Protein AF-A0AAD6FJJ9-F1 (afdb_monomer)

Solvent-accessible surface area (backbone atoms only — not comparable to full-atom values): 17704 Å² total; per-residue (Å²): 134,83,84,85,87,72,90,84,86,72,95,70,83,78,81,76,64,74,83,76,34,63,69,57,30,53,52,54,49,52,48,48,66,55,18,52,59,43,49,52,49,44,51,53,43,53,70,71,38,82,67,86,67,85,61,67,54,50,41,54,49,53,28,53,52,20,49,49,49,26,57,69,24,45,59,54,52,39,35,49,53,62,68,74,45,55,73,68,53,51,50,45,28,67,73,45,32,54,52,43,35,50,53,21,52,52,47,33,53,51,32,51,36,50,49,54,50,50,54,46,50,52,68,61,37,75,80,54,83,81,88,81,90,76,83,82,78,82,82,76,85,80,84,87,87,86,86,84,89,81,62,60,66,62,51,50,50,50,51,51,50,52,52,48,51,53,50,52,53,37,51,49,50,43,51,50,48,36,51,51,34,47,51,50,36,74,67,46,83,51,71,70,64,27,52,56,32,43,57,51,28,52,53,48,39,52,54,42,49,51,48,46,68,22,46,49,56,26,55,66,39,41,55,61,42,56,48,46,71,70,73,76,52,82,56,59,70,58,53,32,53,35,49,53,47,33,52,54,22,45,52,44,39,54,52,53,55,66,46,46,52,57,51,44,46,74,74,33,66,50,42,39,50,53,54,46,71,70,36,67,70,55,51,52,52,50,56,55,51,54,49,52,54,54,52,49,54,54,51,52,53,50,53,52,52,54,52,53,54,56,66,73,76,110

Sequence (314 aa):
MAPPSSNSSDGGEQCIVNDQMGPFTVLYTLVFIISVPGNLLSVWIFIRSRRVKRSLSVYLLNLLLSDLLLLLALPFKILKDGGAAPWSLKVFHCQASAVTLYISLYASIAFLAFIITDCYLQDCTSLCSMRLQEHVQEQRFLSCSSLKKGISLHWHALTVVLCTALFLNASFSVLLSSFLALRRLLGNKDPLLRADSRRAAVSVTAVALAYIVGFVPYHVVRAPYTLTQTKVITECSVRRKLFLGKEATLLLSILHLCFDPLIFYYLHEPFRQTLRNMMPCWRKKRSEEEGKAAEEETAEGKAAVEQDLQSTLI

Mean predicted aligned error: 14.61 Å

pLDDT: mean 71.37, std 15.35, range [27.83, 94.25]

InterPro domains:
  IPR000276 G protein-coupled receptor, rhodopsin-like [PF00001] (38-130)
  IPR000276 G protein-coupled receptor, rhodopsin-like [PR00237] (23-47)
  IPR000276 G protein-coupled receptor, rhodopsin-like [PR00237] (56-77)
  IPR000276 G protein-coupled receptor, rhodopsin-like [PR00237] (101-123)
  IPR000276 G protein-coupled receptor, rhodopsin-like [PR00237] (200-224)
  IPR000276 G protein-coupled receptor, rhodopsin-like [PR00237] (246-272)
  IPR017452 GPCR, rhodopsin-like, 7TM [PS50262] (38-121)

Secondary structure (DSSP, 8-state):
-PPPP-------------TT-HHHHHHHHHHHHHHHHHHHHHHHHHHHT--S-TTHHHHHHHHHHHHHHHHHHHHHHHHHHTT---HHHHHHIIIIIHHHHHHHHHHHHHHHHHHHHHHHHHHHHTTS-S---------------S--SS-HHHHHHHHHHHHHHHHHHHHHHHHHHHHHHHHHHHH--SHHHHHHHHHHHHHHHHHHHHHHHHHHHHHHHHHHHHHHTTTS---HHHHHHHHHHHHHHHHHHHTHHHHHHHHHHHH-HHHHHHHHHH-HHHHHHHHHHHHHHHHHHHHHHHHHHHHHHHHH--

Organism: NCBI:txid1090488

Nearest PDB structures (foldseek):
  7fii-assembly1_R  TM=6.508E-01  e=1.657E-03  Homo sapiens
  7fig-assembly1_R  TM=5.952E-01  e=2.086E-03  Homo sapiens
  7xw6-assembly1_R  TM=5.138E-01  e=9.533E-03  Homo sapiens
  7utz-assembly1_R  TM=4.671E-01  e=6.299E-03  Homo sapiens
  7t9i-assembly1_R  TM=4.674E-01  e=2.286E-02  Homo sapiens

Structure (mmCIF, N/CA/C/O backbone):
data_AF-A0AAD6FJJ9-F1
#
_entry.id   AF-A0AAD6FJJ9-F1
#
loop_
_atom_site.group_PDB
_atom_site.id
_atom_site.type_symbol
_atom_site.label_atom_id
_atom_site.label_alt_id
_atom_site.label_comp_id
_atom_site.label_asym_id
_atom_site.label_entity_id
_atom_site.label_seq_id
_atom_site.pdbx_PDB_ins_code
_atom_site.Cartn_x
_atom_site.Cartn_y
_atom_site.Cartn_z
_atom_site.occupancy
_atom_site.B_iso_or_equiv
_atom_site.auth_seq_id
_atom_site.auth_comp_id
_atom_site.auth_asym_id
_atom_site.auth_atom_id
_atom_site.pdbx_PDB_model_num
ATOM 1 N N . MET A 1 1 ? 31.966 16.626 -28.710 1.00 35.78 1 MET A N 1
ATOM 2 C CA . MET A 1 1 ? 32.461 15.286 -29.091 1.00 35.78 1 MET A CA 1
ATOM 3 C C . MET A 1 1 ? 31.379 14.632 -29.940 1.00 35.78 1 MET A C 1
ATOM 5 O O . MET A 1 1 ? 30.278 14.458 -29.435 1.00 35.78 1 MET A O 1
ATOM 9 N N . ALA A 1 2 ? 31.639 14.397 -31.227 1.00 36.12 2 ALA A N 1
ATOM 10 C CA . ALA A 1 2 ? 30.714 13.701 -32.129 1.00 36.12 2 ALA A CA 1
ATOM 11 C C . ALA A 1 2 ? 30.574 12.212 -31.733 1.00 36.12 2 ALA A C 1
ATOM 13 O O . ALA A 1 2 ? 31.495 11.682 -31.104 1.00 36.12 2 ALA A O 1
ATOM 14 N N . PRO A 1 3 ? 29.456 11.532 -32.056 1.00 38.09 3 PRO A N 1
ATOM 15 C CA . PRO A 1 3 ? 29.292 10.115 -31.739 1.00 38.09 3 PRO A CA 1
ATOM 16 C C . PRO A 1 3 ? 30.121 9.236 -32.694 1.00 38.09 3 PRO A C 1
ATOM 18 O O . PRO A 1 3 ? 30.262 9.591 -33.867 1.00 38.09 3 PRO A O 1
ATOM 21 N N . PRO A 1 4 ? 30.653 8.084 -32.242 1.00 40.66 4 PRO A N 1
ATOM 22 C CA . PRO A 1 4 ? 31.294 7.139 -33.137 1.00 40.66 4 PRO A CA 1
ATOM 23 C C . PRO A 1 4 ? 30.226 6.331 -33.882 1.00 40.66 4 PRO A C 1
ATOM 25 O O . PRO A 1 4 ? 29.357 5.691 -33.289 1.00 40.66 4 PRO A O 1
ATOM 28 N N . SER A 1 5 ? 30.329 6.360 -35.205 1.00 38.78 5 SER A N 1
ATOM 29 C CA . SER A 1 5 ? 29.737 5.401 -36.128 1.00 38.78 5 SER A CA 1
ATOM 30 C C . SER A 1 5 ? 30.297 4.002 -35.858 1.00 38.78 5 SER A C 1
ATOM 32 O O . SER A 1 5 ? 31.503 3.787 -35.976 1.00 38.78 5 SER A O 1
ATOM 34 N N . SER A 1 6 ? 29.429 3.042 -35.543 1.00 35.56 6 SER A N 1
ATOM 35 C CA . SER A 1 6 ? 29.749 1.619 -35.668 1.00 35.56 6 SER A CA 1
ATOM 36 C C . SER A 1 6 ? 28.605 0.923 -36.397 1.00 35.56 6 SER A C 1
ATOM 38 O O . SER A 1 6 ? 27.449 0.996 -35.987 1.00 35.56 6 SER A O 1
ATOM 40 N N . ASN A 1 7 ? 28.956 0.331 -37.539 1.00 37.34 7 ASN A N 1
ATOM 41 C CA . ASN A 1 7 ? 28.089 -0.470 -38.391 1.00 37.34 7 ASN A CA 1
ATOM 42 C C . ASN A 1 7 ? 27.488 -1.627 -37.589 1.00 37.34 7 ASN A C 1
ATOM 44 O O . ASN A 1 7 ? 28.209 -2.498 -37.105 1.00 37.34 7 ASN A O 1
ATOM 48 N N . SER A 1 8 ? 26.163 -1.639 -37.489 1.00 32.84 8 SER A N 1
ATOM 49 C CA . SER A 1 8 ? 25.370 -2.727 -36.931 1.00 32.84 8 SER A CA 1
ATOM 50 C C . SER A 1 8 ? 24.935 -3.678 -38.044 1.00 32.84 8 SER A C 1
ATOM 52 O O . SER A 1 8 ? 24.108 -3.332 -38.888 1.00 32.84 8 SER A O 1
ATOM 54 N N . SER A 1 9 ? 25.463 -4.895 -38.030 1.00 40.16 9 SER A N 1
ATOM 55 C CA . SER A 1 9 ? 24.887 -6.038 -38.738 1.00 40.16 9 SER A CA 1
ATOM 56 C C . SER A 1 9 ? 25.045 -7.268 -37.851 1.00 40.16 9 SER A C 1
ATOM 58 O O . SER A 1 9 ? 25.934 -8.081 -38.064 1.00 40.16 9 SER A O 1
ATOM 60 N N . ASP A 1 10 ? 24.208 -7.350 -36.816 1.00 36.34 10 ASP A N 1
ATOM 61 C CA . ASP A 1 10 ? 23.851 -8.615 -36.175 1.00 36.34 10 ASP A CA 1
ATOM 62 C C . ASP A 1 10 ? 22.407 -8.518 -35.657 1.00 36.34 10 ASP A C 1
ATOM 64 O O . ASP A 1 10 ? 22.039 -7.571 -34.955 1.00 36.34 10 ASP A O 1
ATOM 68 N N . GLY A 1 11 ? 21.566 -9.453 -36.092 1.00 38.91 11 GLY A N 1
ATOM 69 C CA . GLY A 1 11 ? 20.115 -9.469 -35.903 1.00 38.91 11 GLY A CA 1
ATOM 70 C C . GLY A 1 11 ? 19.692 -9.972 -34.525 1.00 38.91 11 GLY A C 1
ATOM 71 O O . GLY A 1 11 ? 18.900 -10.904 -34.429 1.00 38.91 11 GLY A O 1
ATOM 72 N N . GLY A 1 12 ? 20.210 -9.371 -33.456 1.00 42.09 12 GLY A N 1
ATOM 73 C CA . GLY A 1 12 ? 19.711 -9.599 -32.103 1.00 42.09 12 GLY A CA 1
ATOM 74 C C . GLY A 1 12 ? 18.540 -8.668 -31.802 1.00 42.09 12 GLY A C 1
ATOM 75 O O . GLY A 1 12 ? 18.757 -7.488 -31.528 1.00 42.09 12 GLY A O 1
ATOM 76 N N . GLU A 1 13 ? 17.301 -9.170 -31.821 1.00 53.44 13 GLU A N 1
ATOM 77 C CA . GLU A 1 13 ? 16.153 -8.420 -31.298 1.00 53.44 13 GLU A CA 1
ATOM 78 C C . GLU A 1 13 ? 16.441 -7.977 -29.855 1.00 53.44 13 GLU A C 1
ATOM 80 O O . GLU A 1 13 ? 16.596 -8.779 -28.930 1.00 53.44 13 GLU A O 1
ATOM 85 N N . GLN A 1 14 ? 16.539 -6.666 -29.647 1.00 57.25 14 GLN A N 1
ATOM 86 C CA . GLN A 1 14 ? 16.765 -6.096 -28.329 1.00 57.25 14 GLN A CA 1
ATOM 87 C C . GLN A 1 14 ? 15.510 -6.343 -27.472 1.00 57.25 14 GLN A C 1
ATOM 89 O O . GLN A 1 14 ? 14.436 -5.823 -27.761 1.00 57.25 14 GLN A O 1
ATOM 94 N N . CYS A 1 15 ? 15.619 -7.161 -26.419 1.00 64.12 15 CYS A N 1
ATOM 95 C CA . CYS A 1 15 ? 14.487 -7.521 -25.554 1.00 64.12 15 CYS A CA 1
ATOM 96 C C . CYS A 1 15 ? 13.980 -6.309 -24.742 1.00 64.12 15 CYS A C 1
ATOM 98 O O . CYS A 1 15 ? 14.503 -6.002 -23.665 1.00 64.12 15 CYS A O 1
ATOM 100 N N . ILE A 1 16 ? 12.949 -5.623 -25.246 1.00 63.09 16 ILE A N 1
ATOM 101 C CA . ILE A 1 16 ? 12.272 -4.513 -24.558 1.00 63.09 16 ILE A CA 1
ATOM 102 C C . ILE A 1 16 ? 11.232 -5.093 -23.591 1.00 63.09 16 ILE A C 1
ATOM 104 O O . ILE A 1 16 ? 10.294 -5.776 -23.995 1.00 63.09 16 ILE A O 1
ATOM 108 N N . VAL A 1 17 ? 11.406 -4.845 -22.294 1.00 68.75 17 VAL A N 1
ATOM 109 C CA . VAL A 1 17 ? 10.566 -5.419 -21.221 1.00 68.75 17 VAL A CA 1
ATOM 110 C C . VAL A 1 17 ? 9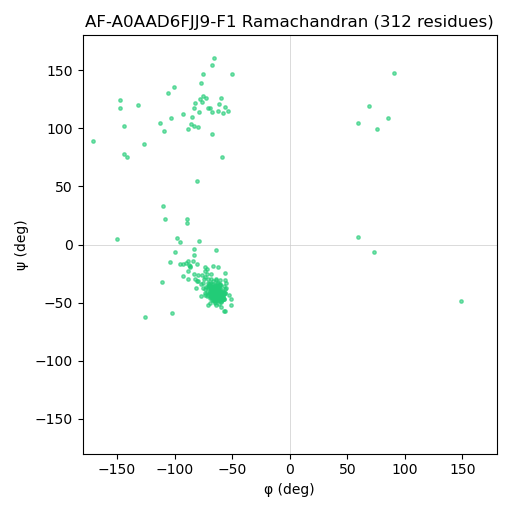.567 -4.398 -20.648 1.00 68.75 17 VAL A C 1
ATOM 112 O O . VAL A 1 17 ? 8.619 -4.760 -19.960 1.00 68.75 17 VAL A O 1
ATOM 115 N N . ASN A 1 18 ? 9.777 -3.114 -20.930 1.00 66.62 18 ASN A N 1
ATOM 116 C CA . ASN A 1 18 ? 9.052 -1.973 -20.367 1.00 66.62 18 ASN A CA 1
ATOM 117 C C . ASN A 1 18 ? 8.101 -1.290 -21.369 1.00 66.62 18 ASN A C 1
ATOM 119 O O . ASN A 1 18 ? 7.772 -0.120 -21.195 1.00 66.62 18 ASN A O 1
ATOM 123 N N . ASP A 1 19 ? 7.688 -1.993 -22.420 1.00 64.69 19 ASP A N 1
ATOM 124 C CA . ASP A 1 19 ? 6.832 -1.498 -23.505 1.00 64.69 19 ASP A CA 1
ATOM 125 C C . ASP A 1 19 ? 5.363 -1.288 -23.086 1.00 64.69 19 ASP A C 1
ATOM 127 O O . ASP A 1 19 ? 4.681 -0.435 -23.644 1.00 64.69 19 ASP A O 1
ATOM 131 N N . GLN A 1 20 ? 4.886 -2.002 -22.061 1.00 70.62 20 GLN A N 1
ATOM 132 C CA . GLN A 1 20 ? 3.475 -2.014 -21.630 1.00 70.62 20 GLN A CA 1
ATOM 133 C C . GLN A 1 20 ? 3.226 -1.314 -20.280 1.00 70.62 20 GLN A C 1
ATOM 135 O O . GLN A 1 20 ? 2.365 -1.718 -19.498 1.00 70.62 20 GLN A O 1
ATOM 140 N N . MET A 1 21 ? 3.988 -0.264 -19.962 1.00 76.81 21 MET A N 1
ATOM 141 C CA . MET A 1 21 ? 3.906 0.390 -18.645 1.00 76.81 21 MET A CA 1
ATOM 142 C C . MET A 1 21 ? 2.730 1.375 -18.499 1.00 76.81 21 MET A C 1
ATOM 144 O O . MET A 1 21 ? 2.358 1.722 -17.381 1.00 76.81 21 MET A O 1
ATOM 148 N N . GLY A 1 22 ? 2.120 1.810 -19.609 1.00 77.31 22 GLY A N 1
ATOM 149 C CA . GLY A 1 22 ? 1.061 2.831 -19.635 1.00 77.31 22 GLY A CA 1
ATOM 150 C C . GLY A 1 22 ? -0.104 2.582 -18.662 1.00 77.31 22 GLY A C 1
ATOM 151 O O . GLY A 1 22 ? -0.388 3.459 -17.843 1.00 77.31 22 GLY A O 1
ATOM 152 N N . PRO A 1 23 ? -0.743 1.395 -18.671 1.00 87.75 23 PRO A N 1
ATOM 153 C CA . PRO A 1 23 ? -1.830 1.074 -17.742 1.00 87.75 23 PRO A CA 1
ATOM 154 C C . PRO A 1 23 ? -1.403 1.138 -16.270 1.00 87.75 23 PRO A C 1
ATOM 156 O O . PRO A 1 23 ? -2.128 1.682 -15.437 1.00 87.75 23 PRO A O 1
ATOM 159 N N . PHE A 1 24 ? -0.203 0.646 -15.945 1.00 85.75 24 PHE A N 1
ATOM 160 C CA . PHE A 1 24 ? 0.336 0.715 -14.586 1.00 85.75 24 PHE A CA 1
ATOM 161 C C . PHE A 1 24 ? 0.570 2.162 -14.151 1.00 85.75 24 PHE A C 1
ATOM 163 O O . PHE A 1 24 ? 0.208 2.521 -13.035 1.00 85.75 24 PHE A O 1
ATOM 170 N N . THR A 1 25 ? 1.099 3.016 -15.030 1.00 86.12 25 THR A N 1
ATOM 171 C CA . THR A 1 25 ? 1.308 4.447 -14.755 1.00 86.12 25 THR A CA 1
ATOM 172 C C . THR A 1 25 ? 0.002 5.164 -14.403 1.00 86.12 25 THR A C 1
ATOM 174 O O . THR A 1 25 ? -0.034 5.934 -13.438 1.00 86.12 25 THR A O 1
ATOM 177 N N . VAL A 1 26 ? -1.085 4.888 -15.135 1.00 91.19 26 VAL A N 1
ATOM 178 C CA . VAL A 1 26 ? -2.418 5.447 -14.842 1.00 91.19 26 VAL A CA 1
ATOM 179 C C . VAL A 1 26 ? -2.907 4.983 -13.471 1.00 91.19 26 VAL A C 1
ATOM 181 O O . VAL A 1 26 ? -3.303 5.807 -12.648 1.00 91.19 26 VAL A O 1
ATOM 184 N N . LEU A 1 27 ? -2.817 3.684 -13.183 1.00 92.38 27 LEU A N 1
ATOM 185 C CA . LEU A 1 27 ? -3.254 3.126 -11.902 1.00 92.38 27 LEU A CA 1
ATOM 186 C C . LEU A 1 27 ? -2.425 3.664 -10.724 1.00 92.38 27 LEU A C 1
ATOM 188 O O . LEU A 1 27 ? -2.999 4.055 -9.710 1.00 92.38 27 LEU A O 1
ATOM 192 N N . TYR A 1 28 ? -1.100 3.779 -10.867 1.00 89.94 28 TYR A N 1
ATOM 193 C CA . TYR A 1 28 ? -0.233 4.401 -9.859 1.00 89.94 28 TYR A CA 1
ATOM 194 C C . TYR A 1 28 ? -0.598 5.867 -9.604 1.00 89.94 28 TYR A C 1
ATOM 196 O O . TYR A 1 28 ? -0.568 6.322 -8.461 1.00 89.94 28 TYR A O 1
ATOM 204 N N . THR A 1 29 ? -0.979 6.597 -10.654 1.00 91.31 29 THR A N 1
ATOM 205 C CA . THR A 1 29 ? -1.420 7.993 -10.544 1.00 91.31 29 THR A CA 1
ATOM 206 C C . THR A 1 29 ? -2.754 8.101 -9.808 1.00 91.31 29 THR A C 1
ATOM 208 O O . THR A 1 29 ? -2.892 8.952 -8.934 1.00 91.31 29 THR A O 1
ATOM 211 N N . LEU A 1 30 ? -3.714 7.214 -10.089 1.00 93.88 30 LEU A N 1
ATOM 212 C CA . LEU A 1 30 ? -4.989 7.167 -9.364 1.00 93.88 30 LEU A CA 1
ATOM 213 C C . LEU A 1 30 ? -4.787 6.869 -7.876 1.00 93.88 30 LEU A C 1
ATOM 215 O O . LEU A 1 30 ? -5.336 7.580 -7.035 1.00 93.88 30 LEU A O 1
ATOM 219 N N . VAL A 1 31 ? -3.954 5.873 -7.550 1.00 93.31 31 VAL A N 1
ATOM 220 C CA . VAL A 1 31 ? -3.602 5.556 -6.156 1.00 93.31 31 VAL A CA 1
ATOM 221 C C . VAL A 1 31 ? -2.992 6.774 -5.472 1.00 93.31 31 VAL A C 1
ATOM 223 O O . VAL A 1 31 ? -3.430 7.148 -4.391 1.00 93.31 31 VAL A O 1
ATOM 226 N N . PHE A 1 32 ? -2.045 7.455 -6.119 1.00 93.94 32 PHE A N 1
ATOM 227 C CA . PHE A 1 32 ? -1.434 8.664 -5.569 1.00 93.94 32 PHE A CA 1
ATOM 228 C C . PHE A 1 32 ? -2.467 9.772 -5.291 1.00 93.94 32 PHE A C 1
ATOM 230 O O . PHE A 1 32 ? -2.490 10.324 -4.190 1.00 93.94 32 PHE A O 1
ATOM 237 N N . ILE A 1 33 ? -3.360 10.060 -6.244 1.00 94.25 33 ILE A N 1
ATOM 238 C CA . ILE A 1 33 ? -4.386 11.108 -6.108 1.00 94.25 33 ILE A CA 1
ATOM 239 C C . ILE A 1 33 ? -5.373 10.799 -4.975 1.00 94.25 33 ILE A C 1
ATOM 241 O O . ILE A 1 33 ? -5.794 11.719 -4.280 1.00 94.25 33 ILE A O 1
ATOM 245 N N . ILE A 1 34 ? -5.737 9.531 -4.768 1.00 93.44 34 ILE A N 1
ATOM 246 C CA . ILE A 1 34 ? -6.664 9.120 -3.701 1.00 93.44 34 ILE A CA 1
ATOM 247 C C . ILE A 1 34 ? -5.954 9.098 -2.340 1.00 93.44 34 ILE A C 1
ATOM 249 O O . ILE A 1 34 ? -6.485 9.585 -1.339 1.00 93.44 34 ILE A O 1
ATOM 253 N N . SER A 1 35 ? -4.742 8.550 -2.291 1.00 92.31 35 SER A N 1
ATOM 254 C CA . SER A 1 35 ? -4.031 8.293 -1.040 1.00 92.31 35 SER A CA 1
ATOM 255 C C . SER A 1 35 ? -3.410 9.537 -0.419 1.00 92.31 35 SER A C 1
ATOM 257 O O . SER A 1 35 ? -3.404 9.634 0.805 1.00 92.31 35 SER A O 1
ATOM 259 N N . VAL A 1 36 ? -2.922 10.505 -1.203 1.00 93.56 36 VAL A N 1
ATOM 260 C CA . VAL A 1 36 ? -2.364 11.757 -0.659 1.00 93.56 36 VAL A CA 1
ATOM 261 C C . VAL A 1 36 ? -3.368 12.507 0.229 1.00 93.56 36 VAL A C 1
ATOM 263 O O . VAL A 1 36 ? -3.057 12.719 1.402 1.00 93.56 36 VAL A O 1
ATOM 266 N N . PRO A 1 37 ? -4.573 12.885 -0.239 1.00 92.88 37 PRO A N 1
ATOM 267 C CA . PRO A 1 37 ? -5.525 13.606 0.598 1.00 92.88 37 PRO A CA 1
ATOM 268 C C . PRO A 1 37 ? -6.005 12.761 1.783 1.00 92.88 37 PRO A C 1
ATOM 270 O O . PRO A 1 37 ? -6.127 13.291 2.885 1.00 92.88 37 PRO A O 1
ATOM 273 N N . GLY A 1 38 ? -6.222 11.452 1.596 1.00 90.88 38 GLY A N 1
ATOM 274 C CA . GLY A 1 38 ? -6.656 10.553 2.670 1.00 90.88 38 GLY A CA 1
ATOM 275 C C . GLY A 1 38 ? -5.636 10.437 3.808 1.00 90.88 38 GLY A C 1
ATOM 276 O O . GLY A 1 38 ? -5.995 10.555 4.983 1.00 90.88 38 GLY A O 1
ATOM 277 N N . ASN A 1 39 ? -4.356 10.267 3.475 1.00 90.81 39 ASN A N 1
ATOM 278 C CA . ASN A 1 39 ? -3.285 10.161 4.465 1.00 90.81 39 ASN A CA 1
ATOM 279 C C . ASN A 1 39 ? -2.970 11.515 5.118 1.00 90.81 39 ASN A C 1
ATOM 281 O O . ASN A 1 39 ? -2.796 11.576 6.335 1.00 90.81 39 ASN A O 1
ATOM 285 N N . LEU A 1 40 ? -2.994 12.621 4.364 1.00 91.56 40 LEU A N 1
ATOM 286 C CA . LEU A 1 40 ? -2.832 13.969 4.926 1.00 91.56 40 LEU A CA 1
ATOM 287 C C . LEU A 1 40 ? -3.971 14.339 5.883 1.00 91.56 40 LEU A C 1
ATOM 289 O O . LEU A 1 40 ? -3.714 14.851 6.975 1.00 91.56 40 LEU A O 1
ATOM 293 N N . LEU A 1 41 ? -5.221 14.037 5.511 1.00 90.12 41 LEU A N 1
ATOM 294 C CA . LEU A 1 41 ? -6.371 14.186 6.401 1.00 90.12 41 LEU A CA 1
ATOM 295 C C . LEU A 1 41 ? -6.170 13.343 7.659 1.00 90.12 41 LEU A C 1
ATOM 297 O O . LEU A 1 41 ? -6.399 13.829 8.765 1.00 90.12 41 LEU A O 1
ATOM 301 N N . SER A 1 42 ? -5.683 12.111 7.504 1.00 89.81 42 SER A N 1
ATOM 302 C CA . SER A 1 42 ? -5.491 11.216 8.638 1.00 89.81 42 SER A CA 1
ATOM 303 C C . SER A 1 42 ? -4.453 11.742 9.630 1.00 89.81 42 SER A C 1
ATOM 305 O O . SER A 1 42 ? -4.715 11.772 10.833 1.00 89.81 42 SER A O 1
ATOM 307 N N . VAL A 1 43 ? -3.326 12.256 9.130 1.00 88.94 43 VAL A N 1
ATOM 308 C CA . VAL A 1 43 ? -2.291 12.932 9.930 1.00 88.94 43 VAL A CA 1
ATOM 309 C C . VAL A 1 43 ? -2.854 14.158 10.638 1.00 88.94 43 VAL A C 1
ATOM 311 O O . VAL A 1 43 ? -2.650 14.327 11.841 1.00 88.94 43 VAL A O 1
ATOM 314 N N . TRP A 1 44 ? -3.594 15.005 9.924 1.00 87.56 44 TRP A N 1
ATOM 315 C CA . TRP A 1 44 ? -4.170 16.213 10.504 1.00 87.56 44 TRP A CA 1
ATOM 316 C C . TRP A 1 44 ? -5.158 15.892 11.637 1.00 87.56 44 TRP A C 1
ATOM 318 O O . TRP A 1 44 ? -5.057 16.465 12.727 1.00 87.56 44 TRP A O 1
ATOM 328 N N . ILE A 1 45 ? -6.048 14.914 11.433 1.00 85.31 45 ILE A N 1
ATOM 329 C CA . ILE A 1 45 ? -6.974 14.433 12.467 1.00 85.31 45 ILE A CA 1
ATOM 330 C C . ILE A 1 45 ? -6.201 13.841 13.644 1.00 85.31 45 ILE A C 1
ATOM 332 O O . ILE A 1 45 ? -6.519 14.144 14.796 1.00 85.31 45 ILE A O 1
ATOM 336 N N . PHE A 1 46 ? -5.183 13.023 13.382 1.00 82.50 46 PHE A N 1
ATOM 337 C CA . PHE A 1 46 ? -4.373 12.384 14.414 1.00 82.50 46 PHE A CA 1
ATOM 338 C C . PHE A 1 46 ? -3.652 13.418 15.296 1.00 82.50 46 PHE A C 1
ATOM 340 O O . PHE A 1 46 ? -3.731 13.346 16.524 1.00 82.50 46 PHE A O 1
ATOM 347 N N . ILE A 1 47 ? -3.052 14.451 14.691 1.00 82.50 47 ILE A N 1
ATOM 348 C CA . ILE A 1 47 ? -2.419 15.574 15.405 1.00 82.50 47 ILE A CA 1
ATOM 349 C C . ILE A 1 47 ? -3.447 16.364 16.225 1.00 82.50 47 ILE A C 1
ATOM 351 O O . ILE A 1 47 ? -3.145 16.803 17.337 1.00 82.50 47 ILE A O 1
ATOM 355 N N . ARG A 1 48 ? -4.667 16.546 15.707 1.00 78.88 48 ARG A N 1
ATOM 356 C CA . ARG A 1 48 ? -5.730 17.295 16.391 1.00 78.88 48 ARG A CA 1
ATOM 357 C C . ARG A 1 48 ? -6.360 16.520 17.549 1.00 78.88 48 ARG A C 1
ATOM 359 O O . ARG A 1 48 ? -6.808 17.135 18.515 1.00 78.88 48 ARG A O 1
ATOM 366 N N . SER A 1 49 ? -6.376 15.193 17.462 1.00 72.25 49 SER A N 1
ATOM 367 C CA . SER A 1 49 ? -7.087 14.296 18.379 1.00 72.25 49 SER A CA 1
ATOM 368 C C . SER A 1 49 ? -6.257 13.856 19.590 1.00 72.25 49 SER A C 1
ATOM 370 O O . SER A 1 49 ? -6.613 12.848 20.188 1.00 72.25 49 SER A O 1
ATOM 372 N N . ARG A 1 50 ? -5.162 14.553 19.960 1.00 60.09 50 ARG A N 1
ATOM 373 C CA . ARG A 1 50 ? -4.211 14.145 21.025 1.00 60.09 50 ARG A CA 1
ATOM 374 C C . ARG A 1 50 ? -4.847 13.963 22.420 1.00 60.09 50 ARG A C 1
ATOM 376 O O . ARG A 1 50 ? -4.607 14.760 23.325 1.00 60.09 50 ARG A O 1
ATOM 383 N N . ARG A 1 51 ? -5.577 12.865 22.630 1.00 61.41 51 ARG A N 1
ATOM 384 C CA . ARG A 1 51 ? -5.853 12.240 23.927 1.00 61.41 51 ARG A CA 1
ATOM 385 C C . ARG A 1 51 ? -5.967 10.704 23.765 1.00 61.41 51 ARG A C 1
ATOM 387 O O . ARG A 1 51 ? -6.917 10.217 23.168 1.00 61.41 51 ARG A O 1
ATOM 394 N N . VAL A 1 52 ? -5.039 9.997 24.433 1.00 52.53 52 VAL A N 1
ATOM 395 C CA . VAL A 1 52 ? -5.045 8.586 24.930 1.00 52.53 52 VAL A CA 1
ATOM 396 C C . VAL A 1 52 ? -4.507 7.420 24.042 1.00 52.53 52 VAL A C 1
ATOM 398 O O . VAL A 1 52 ? -4.612 7.425 22.825 1.00 52.53 52 VAL A O 1
ATOM 401 N N . LYS A 1 53 ? -3.937 6.420 24.763 1.00 52.91 53 LYS A N 1
ATOM 402 C CA . LYS A 1 53 ? -3.184 5.160 24.484 1.00 52.91 53 LYS A CA 1
ATOM 403 C C . LYS A 1 53 ? -1.767 5.306 23.897 1.00 52.91 53 LYS A C 1
ATOM 405 O O . LYS A 1 53 ? -1.569 5.851 22.820 1.00 52.91 53 LYS A O 1
ATOM 410 N N . ARG A 1 54 ? -0.773 4.803 24.651 1.00 61.41 54 ARG A N 1
ATOM 411 C CA . ARG A 1 54 ? 0.671 5.054 24.464 1.00 61.41 54 ARG A CA 1
ATOM 412 C C . ARG A 1 54 ? 1.369 4.095 23.476 1.00 61.41 54 ARG A C 1
ATOM 414 O O . ARG A 1 54 ? 2.427 4.463 22.993 1.00 61.41 54 ARG A O 1
ATOM 421 N N . SER A 1 55 ? 0.791 2.927 23.152 1.00 63.50 55 SER A N 1
ATOM 422 C CA . SER A 1 55 ? 1.374 1.923 22.230 1.00 63.50 55 SER A CA 1
ATOM 423 C C . SER A 1 55 ? 0.751 1.937 20.822 1.00 63.50 55 SER A C 1
ATOM 425 O O . SER A 1 55 ? 1.453 2.221 19.857 1.00 63.50 55 SER A O 1
ATOM 427 N N . LEU A 1 56 ? -0.568 1.728 20.686 1.00 67.94 56 LEU A N 1
ATOM 428 C CA . LEU A 1 56 ? -1.265 1.684 19.383 1.00 67.94 56 LEU A CA 1
ATOM 429 C C . LEU A 1 56 ? -1.084 2.974 18.566 1.00 67.94 56 LEU A C 1
ATOM 431 O O . LEU A 1 56 ? -0.820 2.932 17.368 1.00 67.94 56 LEU A O 1
ATOM 435 N N . SER A 1 57 ? -1.150 4.127 19.230 1.00 72.25 57 SER A N 1
ATOM 436 C CA . SER A 1 57 ? -0.916 5.440 18.621 1.00 72.25 57 SER A CA 1
ATOM 437 C C . SER A 1 57 ? 0.496 5.581 18.038 1.00 72.25 57 SER A C 1
ATOM 439 O O . SER A 1 57 ? 0.681 6.285 17.051 1.00 72.25 57 SER A O 1
ATOM 441 N N . VAL A 1 58 ? 1.495 4.900 18.610 1.00 75.69 58 VAL A N 1
ATOM 442 C CA . VAL A 1 58 ? 2.873 4.908 18.095 1.00 75.69 58 VAL A CA 1
ATOM 443 C C . VAL A 1 58 ? 2.971 4.068 16.824 1.00 75.69 58 VAL A C 1
ATOM 445 O O . VAL A 1 58 ? 3.565 4.526 15.851 1.00 75.69 58 VAL A O 1
ATOM 448 N N . TYR A 1 59 ? 2.356 2.882 16.781 1.00 74.19 59 TYR A N 1
ATOM 449 C CA . TYR A 1 59 ? 2.327 2.063 15.561 1.00 74.19 59 TYR A CA 1
ATOM 450 C C . TYR A 1 59 ? 1.576 2.762 14.423 1.00 74.19 59 TYR A C 1
ATOM 452 O O . TYR A 1 59 ? 2.069 2.812 13.302 1.00 74.19 59 TYR A O 1
ATOM 460 N N . LEU A 1 60 ? 0.435 3.376 14.735 1.00 75.56 60 LEU A N 1
ATOM 461 C CA . LEU A 1 60 ? -0.378 4.149 13.797 1.00 75.56 60 LEU A CA 1
ATOM 462 C C . LEU A 1 60 ? 0.352 5.392 13.257 1.00 75.56 60 LEU A C 1
ATOM 464 O O . LEU A 1 60 ? 0.264 5.687 12.068 1.00 75.56 60 LEU A O 1
ATOM 468 N N . LEU A 1 61 ? 1.109 6.105 14.097 1.00 80.56 61 LEU A N 1
ATOM 469 C CA . LEU A 1 61 ? 1.920 7.246 13.660 1.00 80.56 61 LEU A CA 1
ATOM 470 C C . LEU A 1 61 ? 3.079 6.814 12.756 1.00 80.56 61 LEU A C 1
ATOM 472 O O . LEU A 1 61 ? 3.356 7.471 11.754 1.00 80.56 61 LEU A O 1
ATOM 476 N N . ASN A 1 62 ? 3.760 5.722 13.109 1.00 82.75 62 ASN A N 1
ATOM 477 C CA . ASN A 1 62 ? 4.856 5.201 12.300 1.00 82.75 62 ASN A CA 1
ATOM 478 C C . ASN A 1 62 ? 4.368 4.615 10.967 1.00 82.75 62 ASN A C 1
ATOM 480 O O . ASN A 1 62 ? 5.065 4.761 9.964 1.00 82.75 62 ASN A O 1
ATOM 484 N N . LEU A 1 63 ? 3.166 4.028 10.939 1.00 83.00 63 LEU A N 1
ATOM 485 C CA . LEU A 1 63 ? 2.482 3.642 9.706 1.00 83.00 63 LEU A CA 1
ATOM 486 C C . LEU A 1 63 ? 2.251 4.877 8.817 1.00 83.00 63 LEU A C 1
ATOM 488 O O . LEU A 1 63 ? 2.803 4.926 7.724 1.00 83.00 63 LEU A O 1
ATOM 492 N N . LEU A 1 64 ? 1.616 5.942 9.335 1.00 85.69 64 LEU A N 1
ATOM 493 C CA . LEU A 1 64 ? 1.418 7.195 8.580 1.00 85.69 64 LEU A CA 1
ATOM 494 C C . LEU A 1 64 ? 2.729 7.793 8.063 1.00 85.69 64 LEU A C 1
ATOM 496 O O . LEU A 1 64 ? 2.791 8.279 6.936 1.00 85.69 64 LEU A O 1
ATOM 500 N N . LEU A 1 65 ? 3.782 7.790 8.881 1.00 84.62 65 LEU A N 1
ATOM 501 C CA . LEU A 1 65 ? 5.082 8.313 8.470 1.00 84.62 65 LEU A CA 1
ATOM 502 C C . LEU A 1 65 ? 5.681 7.482 7.327 1.00 84.62 65 LEU A C 1
ATOM 504 O O . LEU A 1 65 ? 6.213 8.044 6.369 1.00 84.62 65 LEU A O 1
ATOM 508 N N . SER A 1 66 ? 5.573 6.158 7.418 1.00 85.06 66 SER A N 1
ATOM 509 C CA . SER A 1 66 ? 5.997 5.233 6.369 1.00 85.06 66 SER A CA 1
ATOM 510 C C . SER A 1 66 ? 5.224 5.457 5.067 1.00 85.06 66 SER A C 1
ATOM 512 O O . SER A 1 66 ? 5.834 5.579 4.002 1.00 85.06 66 SER A O 1
ATOM 514 N N . ASP A 1 67 ? 3.904 5.609 5.156 1.00 89.81 67 ASP A N 1
ATOM 515 C CA . ASP A 1 67 ? 3.019 5.796 4.005 1.00 89.81 67 ASP A CA 1
ATOM 516 C C . ASP A 1 67 ? 3.258 7.148 3.331 1.00 89.81 67 ASP A C 1
ATOM 518 O O . ASP A 1 67 ? 3.311 7.232 2.105 1.00 89.81 67 ASP A O 1
ATOM 522 N N . LEU A 1 68 ? 3.512 8.206 4.106 1.00 89.31 68 LEU A N 1
ATOM 523 C CA . LEU A 1 68 ? 3.938 9.494 3.561 1.00 89.31 68 LEU A CA 1
ATOM 524 C C . LEU A 1 68 ? 5.266 9.372 2.808 1.00 89.31 68 LEU A C 1
ATOM 526 O O . LEU A 1 68 ? 5.379 9.883 1.696 1.00 89.31 68 LEU A O 1
ATOM 530 N N . LEU A 1 69 ? 6.260 8.673 3.361 1.00 86.00 69 LEU A N 1
ATOM 531 C CA . LEU A 1 69 ? 7.534 8.442 2.669 1.00 86.00 69 LEU A CA 1
ATOM 532 C C . LEU A 1 69 ? 7.343 7.638 1.370 1.00 86.00 69 LEU A C 1
ATOM 534 O O . LEU A 1 69 ? 7.978 7.950 0.358 1.00 86.00 69 LEU A O 1
ATOM 538 N N . LEU A 1 70 ? 6.431 6.659 1.368 1.00 86.56 70 LEU A N 1
ATOM 539 C CA . LEU A 1 70 ? 6.048 5.903 0.176 1.00 86.56 70 LEU A CA 1
ATOM 540 C C . LEU A 1 70 ? 5.376 6.816 -0.867 1.00 86.56 70 LEU A C 1
ATOM 542 O O . LEU A 1 70 ? 5.764 6.800 -2.038 1.00 86.56 70 LEU A O 1
ATOM 546 N N . LEU A 1 71 ? 4.440 7.672 -0.443 1.00 89.94 71 LEU A N 1
ATOM 547 C CA . LEU A 1 71 ? 3.751 8.653 -1.289 1.00 89.94 71 LEU A CA 1
ATOM 548 C C . LEU A 1 71 ? 4.708 9.696 -1.873 1.00 89.94 7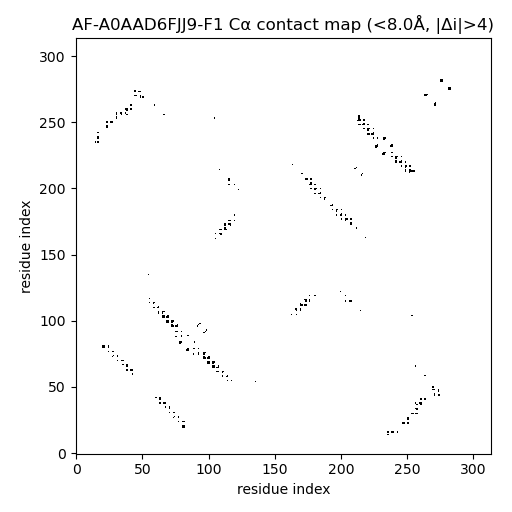1 LEU A C 1
ATOM 550 O O . LEU A 1 71 ? 4.578 10.028 -3.048 1.00 89.94 71 LEU A O 1
ATOM 554 N N . LEU A 1 72 ? 5.702 10.168 -1.114 1.00 87.94 72 LEU A N 1
ATOM 555 C CA . LEU A 1 72 ? 6.737 11.072 -1.631 1.00 87.94 72 LEU A CA 1
ATOM 556 C C . LEU A 1 72 ? 7.600 10.407 -2.714 1.00 87.94 72 LEU A C 1
ATOM 558 O O . LEU A 1 72 ? 8.085 11.086 -3.619 1.00 87.94 72 LEU A O 1
ATOM 562 N N . ALA A 1 73 ? 7.800 9.090 -2.644 1.00 85.25 73 ALA A N 1
ATOM 563 C CA . ALA A 1 73 ? 8.640 8.368 -3.590 1.00 85.25 73 ALA A CA 1
ATOM 564 C C . ALA A 1 73 ? 7.879 7.880 -4.849 1.00 85.25 73 ALA A C 1
ATOM 566 O O . ALA A 1 73 ? 8.496 7.724 -5.907 1.00 85.25 73 ALA A O 1
ATOM 567 N N . LEU A 1 74 ? 6.551 7.714 -4.783 1.00 85.94 74 LEU A N 1
ATOM 568 C CA . LEU A 1 74 ? 5.682 7.340 -5.912 1.00 85.94 74 LEU A CA 1
ATOM 569 C C . LEU A 1 74 ? 5.720 8.273 -7.144 1.00 85.94 74 LEU A C 1
ATOM 571 O O . LEU A 1 74 ? 5.797 7.738 -8.254 1.00 85.94 74 LEU A O 1
ATOM 575 N N . PRO A 1 75 ? 5.725 9.618 -7.043 1.00 86.56 75 PRO A N 1
ATOM 576 C CA . PRO A 1 75 ? 5.749 10.487 -8.224 1.00 86.56 75 PRO A CA 1
ATOM 577 C C . PRO A 1 75 ? 6.997 10.273 -9.088 1.00 86.56 75 PRO A C 1
ATOM 579 O O . PRO A 1 75 ? 6.914 10.307 -10.314 1.00 86.56 75 PRO A O 1
ATOM 582 N N . PHE A 1 76 ? 8.148 9.953 -8.489 1.00 82.25 76 PHE A N 1
ATOM 583 C CA . PHE A 1 76 ? 9.361 9.632 -9.249 1.00 82.25 76 PHE A CA 1
ATOM 584 C C . PHE A 1 76 ? 9.224 8.331 -10.052 1.00 82.25 76 PHE A C 1
ATOM 586 O O . PHE A 1 76 ? 9.771 8.232 -11.152 1.00 82.25 76 PHE A O 1
ATOM 593 N N . LYS A 1 77 ? 8.483 7.345 -9.528 1.00 80.94 77 LYS A N 1
ATOM 594 C CA . LYS A 1 77 ? 8.150 6.110 -10.251 1.00 80.94 77 LYS A CA 1
ATOM 595 C C . LYS A 1 77 ? 7.208 6.396 -11.419 1.00 80.94 77 LYS A C 1
ATOM 597 O O . LYS A 1 77 ? 7.505 5.988 -12.536 1.00 80.94 77 LYS A O 1
ATOM 602 N N . ILE A 1 78 ? 6.141 7.160 -11.181 1.00 84.75 78 ILE A N 1
ATOM 603 C CA . ILE A 1 78 ? 5.163 7.553 -12.209 1.00 84.75 78 ILE A CA 1
ATOM 604 C C . ILE A 1 78 ? 5.852 8.308 -13.354 1.00 84.75 78 ILE A C 1
ATOM 606 O O . ILE A 1 78 ? 5.649 7.979 -14.518 1.00 84.75 78 ILE A O 1
ATOM 610 N N . LEU A 1 79 ? 6.727 9.270 -13.040 1.00 80.94 79 LEU A N 1
ATOM 611 C CA . LEU A 1 79 ? 7.456 10.047 -14.050 1.00 80.94 79 LEU A CA 1
ATOM 612 C C . LEU A 1 79 ? 8.431 9.190 -14.869 1.00 80.94 79 LEU A C 1
ATOM 614 O O . LEU A 1 79 ? 8.585 9.404 -16.074 1.00 80.94 79 LEU A O 1
ATOM 618 N N . LYS A 1 80 ? 9.095 8.215 -14.234 1.00 75.88 80 LYS A N 1
ATOM 619 C CA . LYS A 1 80 ? 9.961 7.250 -14.926 1.00 75.88 80 LYS A CA 1
ATOM 620 C C . LYS A 1 80 ? 9.151 6.363 -15.874 1.00 75.88 80 LYS A C 1
ATOM 622 O O . LYS A 1 80 ? 9.556 6.190 -17.023 1.00 75.88 80 LYS A O 1
ATOM 627 N N . ASP A 1 81 ? 8.062 5.790 -15.377 1.00 74.81 81 ASP A N 1
ATOM 628 C CA . ASP A 1 81 ? 7.252 4.787 -16.073 1.00 74.81 81 ASP A CA 1
ATOM 629 C C . ASP A 1 81 ? 6.367 5.419 -17.162 1.00 74.81 81 ASP A C 1
ATOM 631 O O . ASP A 1 81 ? 6.092 4.791 -18.181 1.00 74.81 81 ASP A O 1
ATOM 635 N N . GLY A 1 82 ? 6.008 6.697 -17.007 1.00 71.81 82 GLY A N 1
ATOM 636 C CA . GLY A 1 82 ? 5.333 7.515 -18.017 1.00 71.81 82 GLY A CA 1
ATOM 637 C C . GLY A 1 82 ? 6.247 8.067 -19.116 1.00 71.81 82 GLY A C 1
ATOM 638 O O . GLY A 1 82 ? 5.789 8.837 -19.952 1.00 71.81 82 GLY A O 1
ATOM 639 N N . GLY A 1 83 ? 7.544 7.736 -19.118 1.00 67.38 83 GLY A N 1
ATOM 640 C CA . GLY A 1 83 ? 8.485 8.143 -20.172 1.00 67.38 83 GLY A CA 1
ATOM 641 C C . GLY A 1 83 ? 8.906 9.621 -20.158 1.00 67.38 83 GLY A C 1
ATOM 642 O O . GLY A 1 83 ? 9.825 9.987 -20.886 1.00 67.38 83 GLY A O 1
ATOM 643 N N . ALA A 1 84 ? 8.313 10.450 -19.294 1.00 67.44 84 ALA A N 1
ATOM 644 C CA . ALA A 1 84 ? 8.566 11.892 -19.194 1.00 67.44 84 ALA A CA 1
ATOM 645 C C . ALA A 1 84 ? 9.806 12.265 -18.348 1.00 67.44 84 ALA A C 1
ATOM 647 O O . ALA A 1 84 ? 10.155 13.438 -18.227 1.00 67.44 84 ALA A O 1
ATOM 648 N N . ALA A 1 85 ? 10.480 11.288 -17.733 1.00 69.06 85 ALA A N 1
ATOM 649 C CA . ALA A 1 85 ? 11.612 11.539 -16.845 1.00 69.06 85 ALA A CA 1
ATOM 650 C C . ALA A 1 85 ? 12.915 11.923 -17.586 1.00 69.06 85 ALA A C 1
ATOM 652 O O . ALA A 1 85 ? 13.401 11.134 -18.411 1.00 69.06 85 ALA A O 1
ATOM 653 N N . PRO A 1 86 ? 13.579 13.040 -17.217 1.00 72.62 86 PRO A N 1
ATOM 654 C CA . PRO A 1 86 ? 14.932 13.337 -17.678 1.00 72.62 86 PRO A CA 1
ATOM 655 C C . PRO A 1 86 ? 15.946 12.320 -17.126 1.00 72.62 86 PRO A C 1
ATOM 657 O O . PRO A 1 86 ? 15.702 11.634 -16.128 1.00 72.62 86 PRO A O 1
ATOM 660 N N . TRP A 1 87 ? 17.116 12.218 -17.763 1.00 65.56 87 TRP A N 1
ATOM 661 C CA . TRP A 1 87 ? 18.167 11.260 -17.384 1.00 65.56 87 TRP A CA 1
ATOM 662 C C . TRP A 1 87 ? 18.595 11.373 -15.910 1.00 65.56 87 TRP A C 1
ATOM 664 O O . TRP A 1 87 ? 18.788 10.356 -15.246 1.00 65.56 87 TRP A O 1
ATOM 674 N N . SER A 1 88 ? 18.661 12.592 -15.368 1.00 67.12 88 SER A N 1
ATOM 675 C CA . SER A 1 88 ? 18.950 12.854 -13.951 1.00 67.12 88 SER A CA 1
ATOM 676 C C . SER A 1 88 ? 17.904 12.246 -13.012 1.00 67.12 88 SER A C 1
ATOM 678 O O . SER A 1 88 ? 18.260 11.615 -12.017 1.00 67.12 88 SER A O 1
ATOM 680 N N . LEU A 1 89 ? 16.618 12.358 -13.356 1.00 65.25 89 LEU A N 1
ATOM 681 C CA . LEU A 1 89 ? 15.512 11.795 -12.579 1.00 65.25 89 LEU A CA 1
ATOM 682 C C . LEU A 1 89 ? 15.528 10.265 -12.627 1.00 65.25 89 LEU A C 1
ATOM 684 O O . LEU A 1 89 ? 15.323 9.625 -11.601 1.00 65.25 89 L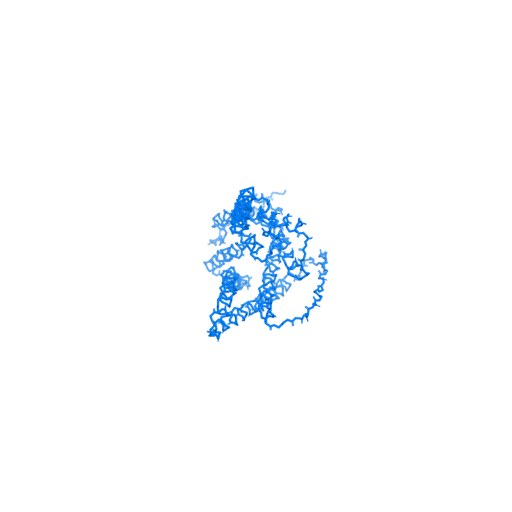EU A O 1
ATOM 688 N N . LYS A 1 90 ? 15.866 9.658 -13.772 1.00 61.81 90 LYS A N 1
ATOM 689 C CA . LYS A 1 90 ? 16.043 8.196 -13.882 1.00 61.81 90 LYS A CA 1
ATOM 690 C C . LYS A 1 90 ? 17.160 7.685 -12.962 1.00 61.81 90 LYS A C 1
ATOM 692 O O . LYS A 1 90 ? 16.989 6.655 -12.308 1.00 61.81 90 LYS A O 1
ATOM 697 N N . VAL A 1 91 ? 18.274 8.418 -12.868 1.00 67.69 91 VAL A N 1
ATOM 698 C CA . VAL A 1 91 ? 19.388 8.099 -11.957 1.00 67.69 91 VAL A CA 1
ATOM 699 C C . VAL A 1 91 ? 18.980 8.286 -10.494 1.00 67.69 91 VAL A C 1
ATOM 701 O O . VAL A 1 91 ? 19.237 7.398 -9.681 1.00 67.69 91 VAL A O 1
ATOM 704 N N . PHE A 1 92 ? 18.306 9.390 -10.161 1.00 66.62 92 PHE A N 1
ATOM 705 C CA . PHE A 1 92 ? 17.792 9.639 -8.811 1.00 66.62 92 PHE A CA 1
ATOM 706 C C . PHE A 1 92 ? 16.781 8.573 -8.386 1.00 66.62 92 PHE A C 1
ATOM 708 O O . PHE A 1 92 ? 16.841 8.062 -7.267 1.00 66.62 92 PHE A O 1
ATOM 715 N N . HIS A 1 93 ? 15.891 8.174 -9.296 1.00 68.62 93 HIS A N 1
ATOM 716 C CA . HIS A 1 93 ? 14.915 7.144 -9.004 1.00 68.62 93 HIS A CA 1
ATOM 717 C C . HIS A 1 93 ? 15.593 5.805 -8.704 1.00 68.62 93 HIS A C 1
ATOM 719 O O . HIS A 1 93 ? 15.270 5.154 -7.718 1.00 68.62 93 HIS A O 1
ATOM 725 N N . CYS A 1 94 ? 16.580 5.432 -9.518 1.00 68.44 94 CYS A N 1
ATOM 726 C CA . CYS A 1 94 ? 17.349 4.205 -9.342 1.00 68.44 94 CYS A CA 1
ATOM 727 C C . CYS A 1 94 ? 18.149 4.183 -8.025 1.00 68.44 94 CYS A C 1
ATOM 729 O O . CYS A 1 94 ? 18.201 3.154 -7.358 1.00 68.44 94 CYS A O 1
ATOM 731 N N . GLN A 1 95 ? 18.760 5.307 -7.634 1.00 66.62 95 GLN A N 1
ATOM 732 C CA . GLN A 1 95 ? 19.665 5.353 -6.478 1.00 66.62 95 GLN A CA 1
ATOM 733 C C . GLN A 1 95 ? 18.970 5.636 -5.143 1.00 66.62 95 GLN A C 1
ATOM 735 O O . GLN A 1 95 ? 19.474 5.201 -4.112 1.00 66.62 95 GLN A O 1
ATOM 740 N N . ALA A 1 96 ? 17.860 6.375 -5.151 1.00 69.19 96 ALA A N 1
ATOM 741 C CA . ALA A 1 96 ? 17.218 6.862 -3.933 1.00 69.19 96 ALA A CA 1
ATOM 742 C C . ALA A 1 96 ? 15.741 6.467 -3.873 1.00 69.19 96 ALA A C 1
ATOM 744 O O . ALA A 1 96 ? 15.353 5.687 -3.010 1.00 69.19 96 ALA A O 1
ATOM 745 N N . SER A 1 97 ? 14.920 6.928 -4.821 1.00 72.06 97 SER A N 1
ATOM 746 C CA . SER A 1 97 ? 13.460 6.734 -4.754 1.00 72.06 97 SER A CA 1
ATOM 747 C C . SER A 1 97 ? 13.039 5.262 -4.730 1.00 72.06 97 SER A C 1
ATOM 749 O O . SER A 1 97 ? 12.179 4.900 -3.938 1.00 72.06 97 SER A O 1
ATOM 751 N N . ALA A 1 98 ? 13.642 4.394 -5.547 1.00 71.19 98 ALA A N 1
ATOM 752 C CA . ALA A 1 98 ? 13.311 2.970 -5.573 1.00 71.19 98 ALA A CA 1
ATOM 753 C C . ALA A 1 98 ? 13.658 2.272 -4.248 1.00 71.19 98 ALA A C 1
ATOM 755 O O . ALA A 1 98 ? 12.934 1.380 -3.807 1.00 71.19 98 ALA A O 1
ATOM 756 N N . VAL A 1 99 ? 14.743 2.706 -3.601 1.00 73.00 99 VAL A N 1
ATOM 757 C CA . VAL A 1 99 ? 15.152 2.213 -2.282 1.00 73.00 99 VAL A CA 1
ATOM 758 C C . VAL A 1 99 ? 14.184 2.717 -1.212 1.00 73.00 99 VAL A C 1
ATOM 760 O O . VAL A 1 99 ? 13.739 1.925 -0.389 1.00 73.00 99 VAL A O 1
ATOM 763 N N . THR A 1 100 ? 13.788 3.990 -1.264 1.00 73.31 100 THR A N 1
ATOM 764 C CA . THR A 1 100 ? 12.787 4.572 -0.358 1.00 73.31 100 THR A CA 1
ATOM 765 C C . THR A 1 100 ? 11.426 3.894 -0.502 1.00 73.31 100 THR A C 1
ATOM 767 O O . THR A 1 100 ? 10.883 3.453 0.501 1.00 73.31 100 THR A O 1
ATOM 770 N N . LEU A 1 101 ? 10.917 3.709 -1.730 1.00 77.69 101 LEU A N 1
ATOM 771 C CA . LEU A 1 101 ? 9.678 2.962 -1.998 1.00 77.69 101 LEU A CA 1
ATOM 772 C C . LEU A 1 101 ? 9.728 1.573 -1.359 1.00 77.69 101 LEU A C 1
ATOM 774 O O . LEU A 1 101 ? 8.758 1.118 -0.764 1.00 77.69 101 LEU A O 1
ATOM 778 N N . TYR A 1 102 ? 10.869 0.898 -1.484 1.00 74.88 102 TYR A N 1
ATOM 779 C CA . TYR A 1 102 ? 11.047 -0.430 -0.928 1.00 74.88 102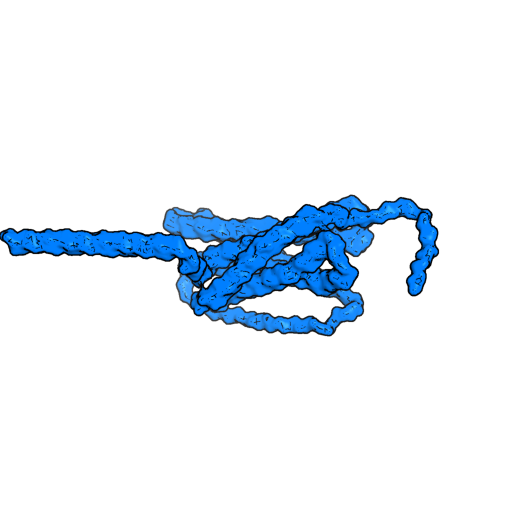 TYR A CA 1
ATOM 780 C C . TYR A 1 102 ? 11.089 -0.418 0.604 1.00 74.88 102 TYR A C 1
ATOM 782 O O . TYR A 1 102 ? 10.349 -1.167 1.224 1.00 74.88 102 TYR A O 1
ATOM 790 N N . ILE A 1 103 ? 11.898 0.436 1.230 1.00 73.62 103 ILE A N 1
ATOM 791 C CA . ILE A 1 103 ? 11.998 0.501 2.697 1.00 73.62 103 ILE A CA 1
ATOM 792 C C . ILE A 1 103 ? 10.654 0.895 3.318 1.00 73.62 103 ILE A C 1
ATOM 794 O O . ILE A 1 103 ? 10.209 0.237 4.256 1.00 73.62 103 ILE A O 1
ATOM 798 N N . SER A 1 104 ? 9.984 1.908 2.764 1.00 80.31 104 SER A N 1
ATOM 799 C CA . SER A 1 104 ? 8.669 2.351 3.229 1.00 80.31 104 SER A CA 1
ATOM 800 C C . SER A 1 104 ? 7.608 1.263 3.066 1.00 80.31 104 SER A C 1
ATOM 802 O O . SER A 1 104 ? 6.846 1.012 3.989 1.00 80.31 104 SER A O 1
ATOM 804 N N . LEU A 1 105 ? 7.611 0.511 1.961 1.00 82.75 105 LEU A N 1
ATOM 805 C CA . LEU A 1 105 ? 6.700 -0.626 1.804 1.00 82.75 105 LEU A CA 1
ATOM 806 C C . LEU A 1 105 ? 6.870 -1.669 2.928 1.00 82.75 105 LEU A C 1
ATOM 808 O O . LEU A 1 105 ? 5.879 -2.152 3.469 1.00 82.75 105 LEU A O 1
ATOM 812 N N . TYR A 1 106 ? 8.107 -2.009 3.309 1.00 75.50 106 TYR A N 1
ATOM 813 C CA . TYR A 1 106 ? 8.356 -2.997 4.373 1.00 75.50 106 TYR A CA 1
ATOM 814 C C . TYR A 1 106 ? 8.092 -2.456 5.773 1.00 75.50 106 TYR A C 1
ATOM 816 O O . TYR A 1 106 ? 7.644 -3.213 6.635 1.00 75.50 106 TYR A O 1
ATOM 824 N N . ALA A 1 107 ? 8.339 -1.169 6.004 1.00 74.50 107 ALA A N 1
ATOM 825 C CA . ALA A 1 107 ? 7.963 -0.518 7.248 1.00 74.50 107 ALA A CA 1
ATOM 826 C C . ALA A 1 107 ? 6.434 -0.542 7.433 1.00 74.50 107 ALA A C 1
ATOM 828 O O . ALA A 1 107 ? 5.973 -0.973 8.490 1.00 74.50 107 ALA A O 1
ATOM 829 N N . SER A 1 108 ? 5.646 -0.219 6.398 1.00 82.31 108 SER A N 1
ATOM 830 C CA . SER A 1 108 ? 4.177 -0.300 6.457 1.00 82.31 108 SER A CA 1
ATOM 831 C C . SER A 1 108 ? 3.692 -1.733 6.725 1.00 82.31 108 SER A C 1
ATOM 833 O O . SER A 1 108 ? 2.866 -1.947 7.610 1.00 82.31 108 SER A O 1
ATOM 835 N N . ILE A 1 109 ? 4.283 -2.744 6.072 1.00 80.62 109 ILE A N 1
ATOM 836 C CA . ILE A 1 109 ? 4.008 -4.171 6.345 1.00 80.62 109 ILE A CA 1
ATOM 837 C C . ILE A 1 109 ? 4.269 -4.531 7.816 1.00 80.62 109 ILE A C 1
ATOM 839 O O . ILE A 1 109 ? 3.451 -5.212 8.439 1.00 80.62 109 ILE A O 1
ATOM 843 N N . ALA A 1 110 ? 5.407 -4.104 8.370 1.00 73.81 110 ALA A N 1
ATOM 844 C CA . ALA A 1 110 ? 5.780 -4.407 9.747 1.00 73.81 110 ALA A CA 1
ATOM 845 C C . ALA A 1 110 ? 4.830 -3.738 10.751 1.00 73.81 110 ALA A C 1
ATOM 847 O O . ALA A 1 110 ? 4.354 -4.396 11.676 1.00 73.81 110 ALA A O 1
ATOM 848 N N . PHE A 1 111 ? 4.497 -2.459 10.547 1.00 75.56 111 PHE A N 1
ATOM 849 C CA . PHE A 1 111 ? 3.568 -1.747 11.425 1.00 75.56 111 PHE A CA 1
ATOM 850 C C . PHE A 1 111 ? 2.145 -2.301 11.343 1.00 75.56 111 PHE A C 1
ATOM 852 O O . PHE A 1 111 ? 1.523 -2.475 12.389 1.00 75.56 111 PHE A O 1
ATOM 859 N N . LEU A 1 112 ? 1.657 -2.678 10.156 1.00 77.19 112 LEU A N 1
ATOM 860 C CA . LEU A 1 112 ? 0.372 -3.372 10.012 1.00 77.19 112 LEU A CA 1
ATOM 861 C C . LEU A 1 112 ? 0.356 -4.703 10.778 1.00 77.19 112 LEU A C 1
ATOM 863 O O . LEU A 1 112 ? -0.608 -4.991 11.484 1.00 77.19 112 LEU A O 1
ATOM 867 N N . ALA A 1 113 ? 1.429 -5.495 10.711 1.00 75.38 113 ALA A N 1
ATOM 868 C CA . ALA A 1 113 ? 1.524 -6.753 11.451 1.00 75.38 113 ALA A CA 1
ATOM 869 C C . ALA A 1 113 ? 1.560 -6.545 12.975 1.00 75.38 113 ALA A C 1
ATOM 871 O O . ALA A 1 113 ? 0.904 -7.289 13.712 1.00 75.38 113 ALA A O 1
ATOM 872 N N . PHE A 1 114 ? 2.271 -5.518 13.455 1.00 74.81 114 PHE A N 1
ATOM 873 C CA . PHE A 1 114 ? 2.256 -5.148 14.872 1.00 74.81 114 PHE A CA 1
ATOM 874 C C . PHE A 1 114 ? 0.871 -4.685 15.329 1.00 74.81 114 PHE A C 1
ATOM 876 O O . PHE A 1 114 ? 0.420 -5.131 16.379 1.00 74.81 114 PHE A O 1
ATOM 883 N N . ILE A 1 115 ? 0.163 -3.884 14.524 1.00 75.19 115 ILE A N 1
ATOM 884 C CA . ILE A 1 115 ? -1.217 -3.462 14.809 1.00 75.19 115 ILE A CA 1
ATOM 885 C C . ILE A 1 115 ? -2.144 -4.680 14.911 1.00 75.19 115 ILE A C 1
ATOM 887 O O . ILE A 1 115 ? -2.872 -4.806 15.890 1.00 75.19 115 ILE A O 1
ATOM 891 N N . ILE A 1 116 ? -2.092 -5.609 13.950 1.00 72.56 116 ILE A N 1
ATOM 892 C CA . ILE A 1 116 ? -2.930 -6.823 13.960 1.00 72.56 116 ILE A CA 1
ATOM 893 C C . ILE A 1 116 ? -2.638 -7.683 15.197 1.00 72.56 116 ILE A C 1
ATOM 895 O O . ILE A 1 116 ? -3.563 -8.194 15.830 1.00 72.56 116 ILE A O 1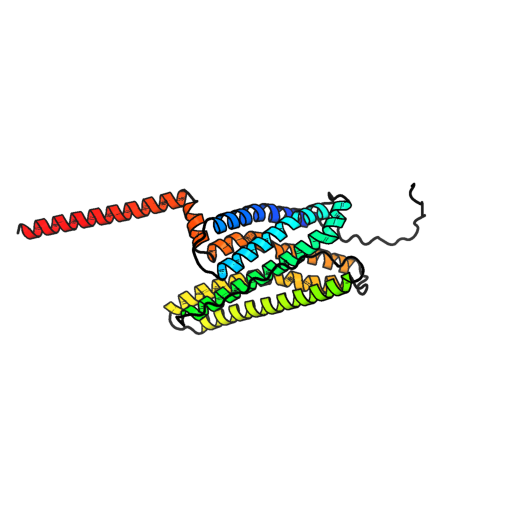
ATOM 899 N N . THR A 1 117 ? -1.361 -7.817 15.562 1.00 69.75 117 THR A N 1
ATOM 900 C CA . THR A 1 117 ? -0.936 -8.600 16.730 1.00 69.75 117 THR A CA 1
ATOM 901 C C . THR A 1 117 ? -1.388 -7.942 18.039 1.00 69.75 117 THR A C 1
ATOM 903 O O . THR A 1 117 ? -1.924 -8.632 18.903 1.00 69.75 117 THR A O 1
ATOM 906 N N . ASP A 1 118 ? -1.239 -6.620 18.178 1.00 70.50 118 ASP A N 1
ATOM 907 C CA . ASP A 1 118 ? -1.692 -5.850 19.348 1.00 70.50 118 ASP A CA 1
ATOM 908 C C . ASP A 1 118 ? -3.221 -5.897 19.496 1.00 70.50 118 ASP A C 1
ATOM 910 O O . ASP A 1 118 ? -3.721 -6.178 20.584 1.00 70.50 118 ASP A O 1
ATOM 914 N N . CYS A 1 119 ? -3.971 -5.735 18.397 1.00 69.56 119 CYS A N 1
ATOM 915 C CA . CYS A 1 119 ? -5.430 -5.876 18.398 1.00 69.56 119 CYS A CA 1
ATOM 916 C C . CYS A 1 119 ? -5.864 -7.287 18.817 1.00 69.56 119 CYS A C 1
ATOM 918 O O . CYS A 1 119 ? -6.754 -7.433 19.653 1.00 69.56 119 CYS A O 1
ATOM 920 N N . TYR A 1 120 ? -5.197 -8.327 18.306 1.00 63.00 120 TYR A N 1
ATOM 921 C CA . TYR A 1 120 ? -5.456 -9.701 18.728 1.00 63.00 120 TYR A CA 1
ATOM 922 C C . TYR A 1 120 ? -5.163 -9.901 20.222 1.00 63.00 120 TYR A C 1
ATOM 924 O O . TYR A 1 120 ? -5.993 -10.459 20.937 1.00 63.00 120 TYR A O 1
ATOM 932 N N . LEU A 1 121 ? -4.015 -9.432 20.723 1.00 63.91 121 LEU A N 1
ATOM 933 C CA . LEU A 1 121 ? -3.639 -9.564 22.135 1.00 63.91 121 LEU A CA 1
ATOM 934 C C . LEU A 1 121 ? -4.577 -8.781 23.062 1.00 63.91 121 LEU A C 1
ATOM 936 O O . LEU A 1 121 ? -4.932 -9.290 24.125 1.00 63.91 121 LEU A O 1
ATOM 940 N N . GLN A 1 122 ? -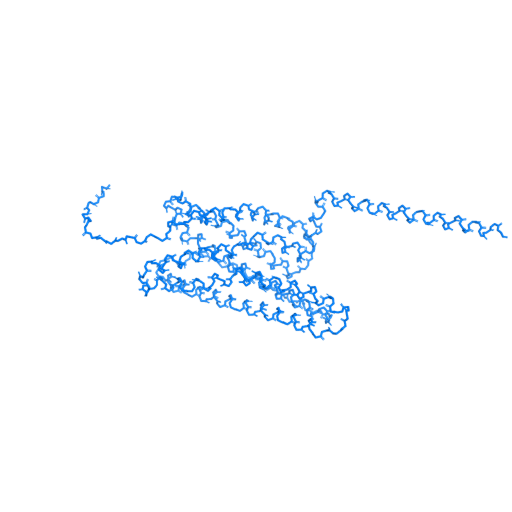5.033 -7.596 22.659 1.00 61.66 122 GLN A N 1
ATOM 941 C CA . GLN A 1 122 ? -6.013 -6.807 23.407 1.00 61.66 122 GLN A CA 1
ATOM 942 C C . GLN A 1 122 ? -7.362 -7.539 23.523 1.00 61.66 122 GLN A C 1
ATOM 944 O O . GLN A 1 122 ? -7.925 -7.569 24.617 1.00 61.66 122 GLN A O 1
ATOM 949 N N . ASP A 1 123 ? -7.806 -8.223 22.464 1.00 60.06 123 ASP A N 1
ATOM 950 C CA . ASP A 1 123 ? -9.008 -9.073 22.466 1.00 60.06 123 ASP A CA 1
ATOM 951 C C . ASP A 1 123 ? -8.817 -10.408 23.222 1.00 60.06 123 ASP A C 1
ATOM 953 O O . ASP A 1 123 ? -9.782 -11.023 23.671 1.00 60.06 123 ASP A O 1
ATOM 957 N N . CYS A 1 124 ? -7.578 -10.890 23.391 1.00 57.16 124 CYS A N 1
ATOM 958 C CA . CYS A 1 124 ? -7.268 -12.009 24.295 1.00 57.16 124 CYS A CA 1
ATOM 959 C C . CYS A 1 124 ? -7.295 -11.594 25.767 1.00 57.16 124 CYS A C 1
ATOM 961 O O . CYS A 1 124 ? -7.670 -12.383 26.631 1.00 57.16 124 CYS A O 1
ATOM 963 N N . THR A 1 125 ? -6.830 -10.376 26.038 1.00 53.75 125 THR A N 1
ATOM 964 C CA . THR A 1 125 ? -6.562 -9.864 27.386 1.00 53.75 125 THR A CA 1
ATOM 965 C C . THR A 1 125 ? -7.801 -9.214 28.001 1.00 53.75 125 THR A C 1
ATOM 967 O O . THR A 1 125 ? -7.864 -9.052 29.212 1.00 53.75 125 THR A O 1
ATOM 970 N N . SER A 1 126 ? -8.848 -8.921 27.227 1.00 52.50 126 SER A N 1
ATOM 971 C CA . SER A 1 126 ? -10.146 -8.462 27.744 1.00 52.50 126 SER A CA 1
ATOM 972 C C . SER A 1 126 ? -10.892 -9.494 28.618 1.00 52.50 126 SER A C 1
ATOM 974 O O . SER A 1 126 ? -11.879 -9.127 29.248 1.00 52.50 126 SER A O 1
ATOM 976 N N . LEU A 1 127 ? -10.385 -10.733 28.762 1.00 47.03 127 LEU A N 1
ATOM 977 C CA . LEU A 1 127 ? -10.781 -11.693 29.815 1.00 47.03 127 LEU A CA 1
ATOM 978 C C . LEU A 1 127 ? -9.809 -11.779 31.013 1.00 47.03 127 LEU A C 1
ATOM 980 O O . LEU A 1 127 ? -10.129 -12.429 32.005 1.00 47.03 127 LEU A O 1
ATOM 984 N N . CYS A 1 128 ? -8.655 -11.107 30.972 1.00 40.00 128 CYS A N 1
ATOM 985 C CA . CYS A 1 128 ? -7.717 -11.006 32.090 1.00 40.00 128 CYS A CA 1
ATOM 986 C C . CYS A 1 128 ? -7.405 -9.529 32.363 1.00 40.00 128 CYS A C 1
ATOM 988 O O . CYS A 1 128 ? -6.456 -8.941 31.848 1.00 40.00 128 CYS A O 1
ATOM 990 N N . SER A 1 129 ? -8.269 -8.925 33.174 1.00 37.19 129 SER A N 1
ATOM 991 C CA . SER A 1 129 ? -8.080 -7.597 33.751 1.00 37.19 129 SER A CA 1
ATOM 992 C C . SER A 1 129 ? -6.700 -7.450 34.418 1.00 37.19 129 SER A C 1
ATOM 994 O O . SER A 1 129 ? -6.210 -8.381 35.049 1.00 37.19 129 SER A O 1
ATOM 996 N N . MET A 1 130 ? -6.163 -6.225 34.340 1.00 39.78 130 MET A N 1
ATOM 997 C CA . MET A 1 130 ? -5.001 -5.657 35.049 1.00 39.78 130 MET A CA 1
ATOM 998 C C . MET A 1 130 ? -3.588 -5.880 34.466 1.00 39.78 130 MET A C 1
ATOM 1000 O O . MET A 1 130 ? -2.955 -6.911 34.632 1.00 39.78 130 MET A O 1
ATOM 1004 N N . ARG A 1 131 ? -3.058 -4.756 33.952 1.00 45.66 131 ARG A N 1
ATOM 1005 C CA . ARG A 1 131 ? -1.645 -4.332 33.879 1.00 45.66 131 ARG A CA 1
ATOM 1006 C C . ARG A 1 131 ? -0.645 -5.229 33.132 1.00 45.66 131 ARG A C 1
ATOM 1008 O O . ARG A 1 131 ? 0.005 -6.080 33.720 1.00 45.66 131 ARG A O 1
ATOM 1015 N N . LEU A 1 132 ? -0.292 -4.782 31.928 1.00 36.28 132 LEU A N 1
ATOM 1016 C CA . LEU A 1 132 ? 1.114 -4.654 31.536 1.00 36.28 132 LEU A CA 1
ATOM 1017 C C . LEU A 1 132 ? 1.268 -3.415 30.650 1.00 36.28 132 LEU A C 1
ATOM 1019 O O . LEU A 1 132 ? 0.873 -3.389 29.489 1.00 36.28 132 LEU A O 1
ATOM 1023 N N . GLN A 1 133 ? 1.782 -2.340 31.248 1.00 43.16 133 GLN A N 1
ATOM 1024 C CA . GLN A 1 133 ? 2.335 -1.224 30.497 1.00 43.16 133 GLN A CA 1
ATOM 1025 C C . GLN A 1 133 ? 3.766 -1.608 30.147 1.00 43.16 133 GLN A C 1
ATOM 1027 O O . GLN A 1 133 ? 4.640 -1.521 31.006 1.00 43.16 133 GLN A O 1
ATOM 1032 N N . GLU A 1 134 ? 3.991 -2.033 28.908 1.00 39.38 134 GLU A N 1
ATOM 1033 C CA . GLU A 1 134 ? 5.340 -2.237 28.396 1.00 39.38 134 GLU A CA 1
ATOM 1034 C C . GLU A 1 134 ? 5.770 -1.052 27.530 1.00 39.38 134 GLU A C 1
ATOM 1036 O O . GLU A 1 134 ? 5.008 -0.475 26.748 1.00 39.38 134 GLU A O 1
ATOM 1041 N N . HIS A 1 135 ? 7.004 -0.632 27.768 1.00 30.80 135 HIS A N 1
ATOM 1042 C CA . HIS A 1 135 ? 7.626 0.559 27.227 1.00 30.80 135 HIS A CA 1
ATOM 1043 C C . HIS A 1 135 ? 8.273 0.183 25.888 1.00 30.80 135 HIS A C 1
ATOM 1045 O O . HIS A 1 135 ? 9.355 -0.394 25.865 1.00 30.80 135 HIS A O 1
ATOM 1051 N N . VAL A 1 136 ? 7.617 0.480 24.763 1.00 37.94 136 VAL A N 1
ATOM 1052 C CA . VAL A 1 136 ? 8.217 0.252 23.439 1.00 37.94 136 VAL A CA 1
ATOM 1053 C C . VAL A 1 136 ? 9.341 1.263 23.235 1.00 37.94 136 VAL A C 1
ATOM 1055 O O . VAL A 1 136 ? 9.126 2.476 23.259 1.00 37.94 136 VAL A O 1
ATOM 1058 N N . GLN A 1 137 ? 10.557 0.746 23.094 1.00 31.98 137 GLN A N 1
ATOM 1059 C CA . GLN A 1 137 ? 11.775 1.528 22.959 1.00 31.98 137 GLN A CA 1
ATOM 1060 C C . GLN A 1 137 ? 11.838 2.183 21.572 1.00 31.98 137 GLN A C 1
ATOM 1062 O O . GLN A 1 137 ? 11.708 1.531 20.539 1.00 31.98 137 GLN A O 1
ATOM 1067 N N . GLU A 1 138 ? 12.018 3.501 21.576 1.00 36.44 138 GLU A N 1
ATOM 1068 C CA . GLU A 1 138 ? 12.125 4.372 20.409 1.00 36.44 138 GLU A CA 1
ATOM 1069 C C . GLU A 1 138 ? 13.351 3.994 19.560 1.00 36.44 138 GLU A C 1
ATOM 1071 O O . GLU A 1 138 ? 14.499 4.116 19.998 1.00 36.44 138 GLU A O 1
ATOM 1076 N N . GLN A 1 139 ? 13.124 3.515 18.335 1.00 33.12 139 GLN A N 1
ATOM 1077 C CA . GLN A 1 139 ? 14.199 3.170 17.409 1.00 33.12 139 GLN A CA 1
ATOM 1078 C C . GLN A 1 139 ? 14.719 4.456 16.751 1.00 33.12 139 GLN A C 1
ATOM 1080 O O . GLN A 1 139 ? 14.100 5.015 15.847 1.00 33.12 139 GLN A O 1
ATOM 1085 N N . ARG A 1 140 ? 15.860 4.955 17.244 1.00 33.59 140 ARG A N 1
ATOM 1086 C CA . ARG A 1 140 ? 16.560 6.108 16.663 1.00 33.59 140 ARG A CA 1
ATOM 1087 C C . ARG A 1 140 ? 16.956 5.812 15.216 1.00 33.59 140 ARG A C 1
ATO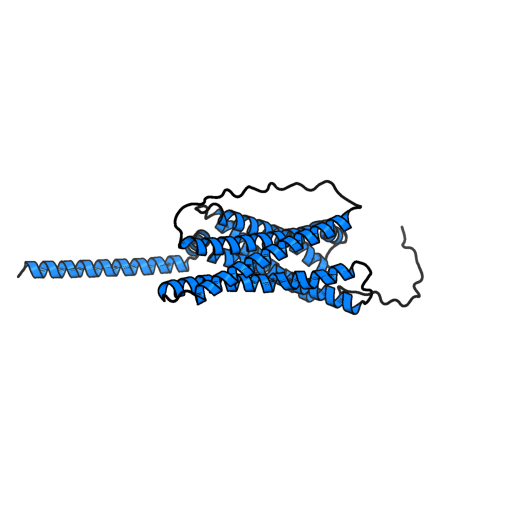M 1089 O O . ARG A 1 140 ? 17.636 4.828 14.931 1.00 33.59 140 ARG A O 1
ATOM 1096 N N . PHE A 1 141 ? 16.544 6.711 14.329 1.00 34.75 141 PHE A N 1
ATOM 1097 C CA . PHE A 1 141 ? 16.877 6.741 12.909 1.00 34.75 141 PHE A CA 1
ATOM 1098 C C . PHE A 1 141 ? 18.405 6.804 12.732 1.00 34.75 141 PHE A C 1
ATOM 1100 O O . PHE A 1 141 ? 19.040 7.789 13.114 1.00 34.75 141 PHE A O 1
ATOM 1107 N N . LEU A 1 142 ? 19.011 5.746 12.184 1.00 33.12 142 LEU A N 1
ATOM 1108 C CA . LEU A 1 142 ? 20.432 5.737 11.840 1.00 33.12 142 LEU A CA 1
ATOM 1109 C C . LEU A 1 142 ? 20.614 6.417 10.477 1.00 33.12 142 LEU A C 1
ATOM 1111 O O . LEU A 1 142 ? 20.015 6.009 9.482 1.00 33.12 142 LEU A O 1
ATOM 1115 N N . SER A 1 143 ? 21.419 7.478 10.449 1.00 27.83 143 SER A N 1
ATOM 1116 C CA . SER A 1 143 ? 21.636 8.304 9.262 1.00 27.83 143 SER A CA 1
ATOM 1117 C C . SER A 1 143 ? 22.581 7.635 8.259 1.00 27.83 143 SER A C 1
ATOM 1119 O O . SER A 1 143 ? 23.593 7.034 8.621 1.00 27.83 143 SER A O 1
ATOM 1121 N N . CYS A 1 144 ? 22.224 7.760 6.982 1.00 35.22 144 CYS A N 1
ATOM 1122 C CA . CYS A 1 144 ? 22.850 7.126 5.831 1.00 35.22 144 CYS A CA 1
ATOM 1123 C C . CYS A 1 144 ? 23.731 8.137 5.088 1.00 35.22 144 CYS A C 1
ATOM 1125 O O . CYS A 1 144 ? 23.214 9.024 4.411 1.00 35.22 144 CYS A O 1
ATOM 1127 N N . SER A 1 145 ? 25.056 7.992 5.161 1.00 39.41 145 SER A N 1
ATOM 1128 C CA . SER A 1 145 ? 25.965 8.792 4.321 1.00 39.41 145 SER A CA 1
ATOM 1129 C C . SER A 1 145 ? 27.293 8.134 3.945 1.00 39.41 145 SER A C 1
ATOM 1131 O O . SER A 1 145 ? 28.081 8.763 3.247 1.00 39.41 145 SER A O 1
ATOM 1133 N N . SER A 1 146 ? 27.549 6.868 4.285 1.00 40.03 146 SER A N 1
ATOM 1134 C CA . SER A 1 146 ? 28.841 6.268 3.933 1.00 40.03 146 SER A CA 1
ATOM 1135 C C . SER A 1 146 ? 28.741 4.799 3.550 1.00 40.03 146 SER A C 1
ATOM 1137 O O . SER A 1 146 ? 29.045 3.931 4.352 1.00 40.03 146 SER A O 1
ATOM 1139 N N . LEU A 1 147 ? 28.297 4.516 2.319 1.00 38.88 147 LEU A N 1
ATOM 1140 C CA . LEU A 1 147 ? 28.862 3.418 1.521 1.00 38.88 147 LEU A CA 1
ATOM 1141 C C . LEU A 1 147 ? 28.330 3.467 0.087 1.00 38.88 147 LEU A C 1
ATOM 1143 O O . LEU A 1 147 ? 27.310 2.875 -0.266 1.00 38.88 147 LEU A O 1
ATOM 1147 N N . LYS A 1 148 ? 29.040 4.201 -0.770 1.00 37.38 148 LYS A N 1
ATOM 1148 C CA . LYS A 1 148 ? 28.781 4.217 -2.208 1.00 37.38 148 LYS A CA 1
ATOM 1149 C C . LYS A 1 148 ? 29.873 3.429 -2.930 1.00 37.38 148 LYS A C 1
ATOM 1151 O O . LYS A 1 148 ? 31.049 3.717 -2.767 1.00 37.38 148 LYS A O 1
ATOM 1156 N N . LYS A 1 149 ? 29.394 2.526 -3.799 1.00 57.81 149 LYS A N 1
ATOM 1157 C CA . LYS A 1 149 ? 30.061 1.830 -4.921 1.00 57.81 149 LYS A CA 1
ATOM 1158 C C . LYS A 1 149 ? 31.015 0.681 -4.556 1.00 57.81 149 LYS A C 1
ATOM 1160 O O . LYS A 1 149 ? 32.179 0.884 -4.257 1.00 57.81 149 LYS A O 1
ATOM 1165 N N . GLY A 1 150 ? 30.489 -0.543 -4.676 1.00 52.38 150 GLY A N 1
ATOM 1166 C CA . GLY A 1 150 ? 31.243 -1.805 -4.674 1.00 52.38 150 GLY A CA 1
ATOM 1167 C C . GLY A 1 150 ? 30.448 -2.974 -4.080 1.00 52.38 150 GLY A C 1
ATOM 1168 O O . GLY A 1 150 ? 30.289 -4.009 -4.711 1.00 52.38 150 GLY A O 1
ATOM 1169 N N . ILE A 1 151 ? 29.839 -2.764 -2.907 1.00 51.16 151 ILE A N 1
ATOM 1170 C CA . ILE A 1 151 ? 29.246 -3.827 -2.059 1.00 51.16 151 ILE A CA 1
ATOM 1171 C C . ILE A 1 151 ? 27.714 -3.965 -2.263 1.00 51.16 151 ILE A C 1
ATOM 1173 O O . ILE A 1 151 ? 27.026 -4.721 -1.584 1.00 51.16 151 ILE A O 1
ATOM 1177 N N . SER A 1 152 ? 27.151 -3.231 -3.226 1.00 51.81 152 SER A N 1
ATOM 1178 C CA . SER A 1 152 ? 25.702 -3.071 -3.430 1.00 51.81 152 SER A CA 1
ATOM 1179 C C . SER A 1 152 ? 24.956 -4.398 -3.622 1.00 51.81 152 SER A C 1
ATOM 1181 O O . SER A 1 152 ? 23.865 -4.537 -3.089 1.00 51.81 152 SER A O 1
ATOM 1183 N N . LEU A 1 153 ? 25.541 -5.406 -4.276 1.00 47.22 153 LEU A N 1
ATOM 1184 C CA . LEU A 1 153 ? 24.857 -6.684 -4.503 1.00 47.22 153 LEU A CA 1
ATOM 1185 C C . LEU A 1 153 ? 24.666 -7.502 -3.212 1.00 47.22 153 LEU A C 1
ATOM 1187 O O . LEU A 1 153 ? 23.583 -8.037 -2.991 1.00 47.22 153 LEU A O 1
ATOM 1191 N N . HIS A 1 154 ? 25.679 -7.558 -2.339 1.00 55.28 154 HIS A N 1
ATOM 1192 C CA . HIS A 1 154 ? 25.582 -8.263 -1.054 1.00 55.28 154 HIS A CA 1
ATOM 1193 C C . HIS A 1 154 ? 24.670 -7.526 -0.076 1.00 55.28 154 HIS A C 1
ATOM 1195 O O . HIS A 1 154 ? 23.882 -8.166 0.611 1.00 55.28 154 HIS A O 1
ATOM 1201 N N . TRP A 1 155 ? 24.703 -6.190 -0.069 1.00 59.31 155 TRP A N 1
ATOM 1202 C CA . TRP A 1 155 ? 23.740 -5.396 0.694 1.00 59.31 155 TRP A CA 1
ATOM 1203 C C . TRP A 1 155 ? 22.318 -5.573 0.166 1.00 59.31 155 TRP A C 1
ATOM 1205 O O . TRP A 1 155 ? 21.415 -5.791 0.958 1.00 59.31 155 TRP A O 1
ATOM 1215 N N . HIS A 1 156 ? 22.096 -5.571 -1.151 1.00 59.72 156 HIS A N 1
ATOM 1216 C CA . HIS A 1 156 ? 20.772 -5.837 -1.716 1.00 59.72 156 HIS A CA 1
ATOM 1217 C C . HIS A 1 156 ? 20.279 -7.245 -1.386 1.00 59.72 156 HIS A C 1
ATOM 1219 O O . HIS A 1 156 ? 19.124 -7.387 -0.998 1.00 59.72 156 HIS A O 1
ATOM 1225 N N . ALA A 1 157 ? 21.130 -8.268 -1.488 1.00 60.81 157 ALA A N 1
ATOM 1226 C CA . ALA A 1 157 ? 20.773 -9.635 -1.120 1.00 60.81 157 ALA A CA 1
ATOM 1227 C C . ALA A 1 157 ? 20.469 -9.754 0.382 1.00 60.81 157 ALA A C 1
ATOM 1229 O O . ALA A 1 157 ? 19.418 -10.273 0.743 1.00 60.81 157 ALA A O 1
ATOM 1230 N N . LEU A 1 158 ? 21.323 -9.202 1.251 1.00 66.50 158 LEU A N 1
ATOM 1231 C CA . LEU A 1 158 ? 21.122 -9.184 2.701 1.00 66.50 158 LEU A CA 1
ATOM 1232 C C . LEU A 1 158 ? 19.841 -8.435 3.083 1.00 66.50 158 LEU A C 1
ATOM 1234 O O . LEU A 1 158 ? 19.038 -8.947 3.857 1.00 66.50 158 LEU A O 1
ATOM 1238 N N . THR A 1 159 ? 19.615 -7.251 2.513 1.00 64.94 159 THR A N 1
ATOM 1239 C CA . THR A 1 159 ? 18.396 -6.468 2.731 1.00 64.94 159 THR A CA 1
ATOM 1240 C C . THR A 1 159 ? 17.171 -7.223 2.225 1.00 64.94 159 THR A C 1
ATOM 1242 O O . THR A 1 159 ? 16.167 -7.261 2.922 1.00 64.94 159 THR A O 1
ATOM 1245 N N . VAL A 1 160 ? 17.227 -7.872 1.059 1.00 68.31 160 VAL A N 1
ATOM 1246 C CA . VAL A 1 160 ? 16.117 -8.691 0.546 1.00 68.31 160 VAL A CA 1
ATOM 1247 C C . VAL A 1 160 ? 15.847 -9.890 1.452 1.00 68.31 160 VAL A C 1
ATOM 1249 O O . VAL A 1 160 ? 14.684 -10.151 1.748 1.00 68.31 160 VAL A O 1
ATOM 1252 N N . VAL A 1 161 ? 16.879 -10.578 1.943 1.00 70.94 161 VAL A N 1
ATOM 1253 C CA . VAL A 1 161 ? 16.740 -11.711 2.871 1.00 70.94 161 VAL A CA 1
ATOM 1254 C C . VAL A 1 161 ? 16.147 -11.256 4.202 1.00 70.94 161 VAL A C 1
ATOM 1256 O O . VAL A 1 161 ? 15.185 -11.861 4.663 1.00 70.94 161 VAL A O 1
ATOM 1259 N N . LEU A 1 162 ? 16.647 -10.163 4.783 1.00 72.88 162 LEU A N 1
ATOM 1260 C CA . LEU A 1 162 ? 16.134 -9.611 6.037 1.00 72.88 162 LEU A CA 1
ATOM 1261 C C . LEU A 1 162 ? 14.676 -9.155 5.891 1.00 72.88 162 LEU A C 1
ATOM 1263 O O . LEU A 1 162 ? 13.830 -9.523 6.698 1.00 72.88 162 LEU A O 1
ATOM 1267 N N . CYS A 1 163 ? 14.361 -8.414 4.830 1.00 69.81 163 CYS A N 1
ATOM 1268 C CA . CYS A 1 163 ? 13.002 -7.996 4.491 1.00 69.81 163 CYS A CA 1
ATOM 1269 C C . CYS A 1 163 ? 12.066 -9.198 4.283 1.00 69.81 163 CYS A C 1
ATOM 1271 O O . CYS A 1 163 ? 10.938 -9.196 4.768 1.00 69.81 163 CYS A O 1
ATOM 1273 N N . THR A 1 164 ? 12.541 -10.249 3.613 1.00 75.31 164 THR A N 1
ATOM 1274 C CA . THR A 1 164 ? 11.776 -11.488 3.414 1.00 75.31 164 THR A CA 1
ATOM 1275 C C . THR A 1 164 ? 11.553 -12.212 4.738 1.00 75.31 164 THR A C 1
ATOM 1277 O O . THR A 1 164 ? 10.438 -12.640 5.012 1.00 75.31 164 THR A O 1
ATOM 1280 N N . ALA A 1 165 ? 12.567 -12.296 5.599 1.00 76.19 165 ALA A N 1
ATOM 1281 C CA . ALA A 1 165 ? 12.435 -12.879 6.929 1.00 76.19 165 ALA A CA 1
ATOM 1282 C C . ALA A 1 165 ? 11.437 -12.092 7.792 1.00 76.19 165 ALA A C 1
ATOM 1284 O O . ALA A 1 165 ? 10.577 -12.693 8.433 1.00 76.19 165 ALA A O 1
ATOM 1285 N N . LEU A 1 166 ? 11.490 -10.757 7.771 1.00 78.31 166 LEU A N 1
ATOM 1286 C CA . LEU A 1 166 ? 10.512 -9.899 8.447 1.00 78.31 166 LEU A CA 1
ATOM 1287 C C . LEU A 1 166 ? 9.092 -10.158 7.930 1.00 78.31 166 LEU A C 1
ATOM 1289 O O . LEU A 1 166 ? 8.180 -10.355 8.728 1.00 78.31 166 LEU A O 1
ATOM 1293 N N . PHE A 1 167 ? 8.915 -10.227 6.609 1.00 79.44 167 PHE A N 1
ATOM 1294 C CA . PHE A 1 167 ? 7.626 -10.525 5.989 1.00 79.44 167 PHE A CA 1
ATOM 1295 C C . PHE A 1 167 ? 7.085 -11.910 6.375 1.00 79.44 167 PHE A C 1
ATOM 1297 O O . PHE A 1 167 ? 5.901 -12.040 6.680 1.00 79.44 167 PHE A O 1
ATOM 1304 N N . LEU A 1 168 ? 7.934 -12.940 6.400 1.00 81.06 168 LEU A N 1
ATOM 1305 C CA . LEU A 1 168 ? 7.533 -14.296 6.782 1.00 81.06 168 LEU A CA 1
ATOM 1306 C C . LEU A 1 168 ? 7.112 -14.371 8.254 1.00 81.06 168 LEU A C 1
ATOM 1308 O O . LEU A 1 168 ? 6.082 -14.967 8.559 1.00 81.06 168 LEU A O 1
ATOM 1312 N N . ASN A 1 169 ? 7.853 -13.716 9.151 1.00 78.00 169 ASN A N 1
ATOM 1313 C CA . ASN A 1 169 ? 7.494 -13.637 10.570 1.00 78.00 169 ASN A CA 1
ATOM 1314 C C . ASN A 1 169 ? 6.190 -12.850 10.787 1.00 78.00 169 ASN A C 1
ATOM 1316 O O . ASN A 1 169 ? 5.319 -13.289 11.537 1.00 78.00 169 ASN A O 1
ATOM 1320 N N . ALA A 1 170 ? 6.019 -11.725 10.087 1.00 78.56 170 ALA A N 1
ATOM 1321 C CA . ALA A 1 170 ? 4.784 -10.945 10.100 1.00 78.56 170 ALA A CA 1
ATOM 1322 C C . ALA A 1 170 ? 3.587 -11.770 9.598 1.00 78.56 170 ALA A C 1
ATOM 1324 O O . ALA A 1 170 ? 2.556 -11.839 10.265 1.00 78.56 170 ALA A O 1
ATOM 1325 N N . SER A 1 171 ? 3.752 -12.462 8.468 1.00 83.69 171 SER A N 1
ATOM 1326 C CA . SER A 1 171 ? 2.732 -13.344 7.891 1.00 83.69 171 SER A CA 1
ATOM 1327 C C . SER A 1 171 ? 2.361 -14.477 8.846 1.00 83.69 171 SER A C 1
ATOM 1329 O O . SER A 1 171 ? 1.180 -14.761 9.030 1.00 83.69 171 SER A O 1
ATOM 1331 N N . PHE A 1 172 ? 3.349 -15.091 9.503 1.00 84.75 172 PHE A N 1
ATOM 1332 C CA . PHE A 1 172 ? 3.113 -16.122 10.511 1.00 84.75 172 PHE A CA 1
ATOM 1333 C C . PHE A 1 172 ? 2.307 -15.583 11.702 1.00 84.75 172 PHE A C 1
ATOM 1335 O O . PHE A 1 172 ? 1.330 -16.214 12.101 1.00 84.75 172 PHE A O 1
ATOM 1342 N N . SER A 1 173 ? 2.646 -14.395 12.220 1.00 80.25 173 SER A N 1
ATOM 1343 C CA . SER A 1 173 ? 1.897 -13.753 13.313 1.00 80.25 173 SER A CA 1
ATOM 1344 C C . SER A 1 173 ? 0.437 -13.464 12.933 1.00 80.25 173 SER A C 1
ATOM 1346 O O . SER A 1 173 ? -0.490 -13.776 13.688 1.00 80.25 173 SER A O 1
ATOM 1348 N N . VAL A 1 174 ? 0.206 -12.924 11.731 1.00 83.75 174 VAL A N 1
ATOM 1349 C CA . VAL A 1 174 ? -1.139 -12.617 11.207 1.00 83.75 174 VAL A CA 1
ATOM 1350 C C . VAL A 1 174 ? -1.975 -13.889 11.019 1.00 83.75 174 VAL A C 1
ATOM 1352 O O . VAL A 1 174 ? -3.145 -13.935 11.402 1.00 83.75 174 VAL A O 1
ATOM 1355 N N . LEU A 1 175 ? -1.381 -14.952 10.473 1.00 85.69 175 LEU A N 1
ATOM 1356 C CA . LEU A 1 175 ? -2.067 -16.233 10.300 1.00 85.69 175 LEU A CA 1
ATOM 1357 C C . LEU A 1 175 ? -2.384 -16.897 11.642 1.00 85.69 175 LEU A C 1
ATOM 1359 O O . LEU A 1 175 ? -3.489 -17.408 11.823 1.00 85.69 175 LEU A O 1
ATOM 1363 N N . LEU A 1 176 ? -1.451 -16.860 12.596 1.00 86.38 176 LEU A N 1
ATOM 1364 C CA . LEU A 1 176 ? -1.646 -17.425 13.927 1.00 86.38 176 LEU A CA 1
ATOM 1365 C C . LEU A 1 176 ? -2.762 -16.695 14.686 1.00 86.38 176 LEU A C 1
ATOM 1367 O O . LEU A 1 176 ? -3.659 -17.341 15.223 1.00 86.38 176 LEU A O 1
ATOM 1371 N N . SER A 1 177 ? -2.748 -15.361 14.694 1.00 81.88 177 SER A N 1
ATOM 1372 C CA . SER A 1 177 ? -3.791 -14.544 15.335 1.00 81.88 177 SER A CA 1
ATOM 1373 C C . SER A 1 177 ? -5.173 -14.769 14.712 1.00 81.88 177 SER A C 1
ATOM 1375 O O . SER A 1 177 ? -6.142 -15.001 15.438 1.00 81.88 177 SER A O 1
ATOM 1377 N N . SER A 1 178 ? -5.271 -14.804 13.379 1.00 85.19 178 SER A N 1
ATOM 1378 C CA . SER A 1 178 ? -6.522 -15.127 12.678 1.00 85.19 178 SER A CA 1
ATOM 1379 C C . SER A 1 178 ? -7.015 -16.545 12.999 1.00 85.19 178 SER A C 1
ATOM 1381 O O . SER A 1 178 ? -8.188 -16.736 13.328 1.00 85.19 178 SER A O 1
ATOM 1383 N N . PHE A 1 179 ? -6.120 -17.535 12.993 1.00 85.25 179 PHE A N 1
ATOM 1384 C CA . PHE A 1 179 ? -6.449 -18.919 13.328 1.00 85.25 179 PHE A CA 1
ATOM 1385 C C . PHE A 1 179 ? -6.956 -19.075 14.765 1.00 85.25 179 PHE A C 1
ATOM 1387 O O . PHE A 1 179 ? -7.944 -19.772 15.010 1.00 85.25 179 PHE A O 1
ATOM 1394 N N . LEU A 1 180 ? -6.308 -18.414 15.726 1.00 83.44 180 LEU A N 1
ATOM 1395 C CA . LEU A 1 180 ? -6.714 -18.455 17.127 1.00 83.44 180 LEU A CA 1
ATOM 1396 C C . LEU A 1 180 ? -8.047 -17.725 17.356 1.00 83.44 180 LEU A C 1
ATOM 1398 O O . LEU A 1 180 ? -8.887 -18.233 18.102 1.00 83.44 180 LEU A O 1
ATOM 1402 N N . ALA A 1 181 ? -8.289 -16.598 16.679 1.00 81.25 181 ALA A N 1
ATOM 1403 C CA . ALA A 1 181 ? -9.579 -15.906 16.712 1.00 81.25 181 ALA A CA 1
ATOM 1404 C C . ALA A 1 181 ? -10.716 -16.793 16.168 1.00 81.25 181 ALA A C 1
ATOM 1406 O O . ALA A 1 181 ? -11.784 -16.880 16.779 1.00 81.25 181 ALA A O 1
ATOM 1407 N N . LEU A 1 182 ? -10.465 -17.525 15.076 1.00 83.25 182 LEU A N 1
ATOM 1408 C CA . LEU A 1 182 ? -11.424 -18.476 14.517 1.00 83.25 182 LEU A CA 1
ATOM 1409 C C . LEU A 1 182 ? -11.674 -19.651 15.474 1.00 83.25 182 LEU A C 1
ATOM 1411 O O . LEU A 1 182 ? -12.823 -19.986 15.751 1.00 83.25 182 LEU A O 1
ATOM 1415 N N . ARG A 1 183 ? -10.623 -20.238 16.060 1.00 82.81 183 ARG A N 1
ATOM 1416 C CA . ARG A 1 183 ? -10.775 -21.310 17.060 1.00 82.81 183 ARG A CA 1
ATOM 1417 C C . ARG A 1 183 ? -11.607 -20.879 18.268 1.00 82.81 183 ARG A C 1
ATOM 1419 O O . ARG A 1 183 ? -12.439 -21.658 18.722 1.00 82.81 183 ARG A O 1
ATOM 1426 N N . ARG A 1 184 ? -11.432 -19.651 18.765 1.00 79.62 184 ARG A N 1
ATOM 1427 C CA . ARG A 1 184 ? -12.247 -19.110 19.869 1.00 79.62 184 ARG A CA 1
ATOM 1428 C C . ARG A 1 184 ? -13.718 -18.963 19.496 1.00 79.62 184 ARG A C 1
ATOM 1430 O O . ARG A 1 184 ? -14.579 -19.331 20.289 1.00 79.62 184 ARG A O 1
ATOM 1437 N N . LEU A 1 185 ? -14.006 -18.506 18.276 1.00 80.75 185 LEU A N 1
ATOM 1438 C CA . LEU A 1 185 ? -15.374 -18.435 17.762 1.00 80.75 185 LEU A CA 1
ATOM 1439 C C . LEU A 1 185 ? -16.043 -19.817 17.699 1.00 80.75 185 LEU A C 1
ATOM 1441 O O . LEU A 1 185 ? -17.222 -19.935 18.024 1.00 80.75 185 LEU A O 1
ATOM 1445 N N . LEU A 1 186 ? -15.305 -20.851 17.284 1.00 82.56 186 LEU A N 1
ATOM 1446 C CA . LEU A 1 186 ? -15.820 -22.224 17.250 1.00 82.56 186 LEU A CA 1
ATOM 1447 C C . LEU A 1 186 ? -15.942 -22.862 18.647 1.00 82.56 186 LEU A C 1
ATOM 1449 O O . LEU A 1 186 ? -16.779 -23.742 18.832 1.00 82.56 186 LEU A O 1
ATOM 1453 N N . GLY A 1 187 ? -15.124 -22.442 19.617 1.00 81.75 187 GLY A N 1
ATOM 1454 C CA . GLY A 1 187 ? -15.112 -22.990 20.978 1.00 81.75 187 GLY A CA 1
ATOM 1455 C C . GLY A 1 187 ? -16.180 -22.417 21.917 1.00 81.75 187 GLY A C 1
ATOM 1456 O O . GLY A 1 187 ? -16.650 -23.128 22.807 1.00 81.75 187 GLY A O 1
ATOM 1457 N N . ASN A 1 188 ? -16.595 -21.160 21.726 1.00 81.56 188 ASN A N 1
ATOM 1458 C CA . ASN A 1 188 ? -17.566 -20.506 22.606 1.00 81.56 188 ASN A CA 1
ATOM 1459 C C . ASN A 1 188 ? -19.006 -20.948 22.301 1.00 81.56 188 ASN A C 1
ATOM 1461 O O . ASN A 1 188 ? -19.570 -20.637 21.250 1.00 81.56 188 ASN A O 1
ATOM 1465 N N . LYS A 1 189 ? -19.621 -21.646 23.262 1.00 80.12 189 LYS A N 1
ATOM 1466 C CA . LYS A 1 189 ? -21.025 -22.092 23.196 1.00 80.12 189 LYS A CA 1
ATOM 1467 C C . LYS A 1 189 ? -22.023 -21.042 23.696 1.00 80.12 189 LYS A C 1
ATOM 1469 O O . LYS A 1 189 ? -23.197 -21.122 23.351 1.00 80.12 189 LYS A O 1
ATOM 1474 N N . ASP A 1 190 ? -21.556 -20.072 24.477 1.00 82.56 190 ASP A N 1
ATOM 1475 C CA . ASP A 1 190 ? -22.373 -19.019 25.080 1.00 82.56 190 ASP A CA 1
ATOM 1476 C C . ASP A 1 190 ? -22.752 -17.943 24.033 1.00 82.56 190 ASP A C 1
ATOM 1478 O O . ASP A 1 190 ? -21.853 -17.386 23.389 1.00 82.56 190 ASP A O 1
ATOM 1482 N N . PRO A 1 191 ? -24.048 -17.661 23.789 1.00 78.00 191 PRO A N 1
ATOM 1483 C CA . PRO A 1 191 ? -24.501 -16.805 22.688 1.00 78.00 191 PRO A CA 1
ATOM 1484 C C . PRO A 1 191 ? -24.001 -15.354 22.764 1.00 78.00 191 PRO A C 1
ATOM 1486 O O . PRO A 1 191 ? -23.723 -14.770 21.713 1.00 78.00 191 PRO A O 1
ATOM 1489 N N . LEU A 1 192 ? -23.828 -14.790 23.967 1.00 77.00 192 LEU A N 1
ATOM 1490 C CA . LEU A 1 192 ? -23.332 -13.418 24.153 1.00 77.00 192 LEU A CA 1
ATOM 1491 C C . LEU A 1 192 ? -21.836 -13.322 23.797 1.00 77.00 192 LEU A C 1
ATOM 1493 O O . LEU A 1 192 ? -21.441 -12.553 22.921 1.00 77.00 192 LEU A O 1
ATOM 1497 N N . LEU A 1 193 ? -21.014 -14.204 24.377 1.00 73.62 193 LEU A N 1
ATOM 1498 C CA . LEU A 1 193 ? -19.572 -14.295 24.101 1.00 73.62 193 LEU A CA 1
ATOM 1499 C C . LEU A 1 193 ? -19.274 -14.700 22.649 1.00 73.62 193 LEU A C 1
ATOM 1501 O O . LEU A 1 193 ? -18.245 -14.315 22.086 1.00 73.62 193 LEU A O 1
ATOM 1505 N N . ARG A 1 194 ? -20.162 -15.478 22.019 1.00 76.38 194 ARG A N 1
ATOM 1506 C CA . ARG A 1 194 ? -20.064 -15.865 20.605 1.00 76.38 194 ARG A CA 1
ATOM 1507 C C . ARG A 1 194 ? -20.328 -14.688 19.667 1.00 76.38 194 ARG A C 1
ATOM 1509 O O . ARG A 1 194 ? -19.675 -14.610 18.626 1.00 76.38 194 ARG A O 1
ATOM 1516 N N . ALA A 1 195 ? -21.235 -13.773 20.017 1.00 75.69 195 ALA A N 1
ATOM 1517 C CA . ALA A 1 195 ? -21.483 -12.559 19.240 1.00 75.69 195 ALA A CA 1
ATOM 1518 C C . ALA A 1 195 ? -20.260 -11.623 19.246 1.00 75.69 195 ALA A C 1
ATOM 1520 O O . ALA A 1 195 ? -19.821 -11.188 18.175 1.00 75.69 195 ALA A O 1
ATOM 1521 N N . ASP A 1 196 ? -19.647 -11.417 20.414 1.00 72.88 196 ASP A N 1
ATOM 1522 C CA . ASP A 1 196 ? -18.421 -10.620 20.558 1.00 72.88 196 ASP A CA 1
ATOM 1523 C C . ASP A 1 196 ? -17.231 -11.270 19.839 1.00 72.88 196 ASP A C 1
ATOM 1525 O O . ASP A 1 196 ? -16.562 -10.634 19.017 1.00 72.88 196 ASP A O 1
ATOM 1529 N N . SER A 1 197 ? -17.033 -12.579 20.041 1.00 76.06 197 SER A N 1
ATOM 1530 C CA . SER A 1 197 ? -15.979 -13.352 19.365 1.00 76.06 197 SER A CA 1
ATOM 1531 C C . SER A 1 197 ? -16.144 -13.340 17.844 1.00 76.06 197 SER A C 1
ATOM 1533 O O . SER A 1 197 ? -15.155 -13.305 17.115 1.00 76.06 197 SER A O 1
ATOM 1535 N N . ARG A 1 198 ? -17.385 -13.337 17.337 1.00 76.50 198 ARG A N 1
ATOM 1536 C CA . ARG A 1 198 ? -17.678 -13.269 15.897 1.00 76.50 198 ARG A CA 1
ATOM 1537 C C . ARG A 1 198 ? -17.275 -11.924 15.313 1.00 76.50 198 ARG A C 1
ATOM 1539 O O . ARG A 1 198 ? -16.685 -11.893 14.236 1.00 76.50 198 ARG A O 1
ATOM 1546 N N . ARG A 1 199 ? -17.574 -10.821 16.001 1.00 72.69 199 ARG A N 1
ATOM 1547 C CA . ARG A 1 199 ? -17.218 -9.472 15.543 1.00 72.69 199 ARG A CA 1
ATOM 1548 C C . ARG A 1 199 ? -15.700 -9.283 15.479 1.00 72.69 199 ARG A C 1
ATOM 1550 O O . ARG A 1 199 ? -15.197 -8.773 14.474 1.00 72.69 199 ARG A O 1
ATOM 1557 N N . ALA A 1 200 ? -14.989 -9.748 16.506 1.00 72.44 200 ALA A N 1
ATOM 1558 C CA . ALA A 1 200 ? -13.529 -9.735 16.549 1.00 72.44 200 ALA A CA 1
ATOM 1559 C C . ALA A 1 200 ? -12.926 -10.641 15.460 1.00 72.44 200 ALA A C 1
ATOM 1561 O O . ALA A 1 200 ? -12.127 -10.182 14.644 1.00 72.44 200 ALA A O 1
ATOM 1562 N N . ALA A 1 201 ? -13.381 -11.895 15.356 1.00 78.31 201 ALA A N 1
ATOM 1563 C CA . ALA A 1 201 ? -12.875 -12.851 14.372 1.00 78.31 201 ALA A CA 1
ATOM 1564 C C . ALA A 1 201 ? -13.101 -12.393 12.924 1.00 78.31 201 ALA A C 1
ATOM 1566 O O . ALA A 1 201 ? -12.196 -12.531 12.103 1.00 78.31 201 ALA A O 1
ATOM 1567 N N . VAL A 1 202 ? -14.263 -11.813 12.603 1.00 78.75 202 VAL A N 1
ATOM 1568 C CA . VAL A 1 202 ? -14.534 -11.255 11.266 1.00 78.75 202 VAL A CA 1
ATOM 1569 C C . VAL A 1 202 ? -13.586 -10.098 10.958 1.00 78.75 202 VAL A C 1
ATOM 1571 O O . VAL A 1 202 ? -13.021 -10.065 9.870 1.00 78.75 202 VAL A O 1
ATOM 1574 N N . SER A 1 203 ? -13.365 -9.189 11.912 1.00 75.31 203 SER A N 1
ATOM 1575 C CA . SER A 1 203 ? -12.487 -8.028 11.713 1.00 75.31 203 SER A CA 1
ATOM 1576 C C . SER A 1 203 ? -11.024 -8.450 11.529 1.00 75.31 203 SER A C 1
ATOM 1578 O O . SER A 1 203 ? -10.391 -8.052 10.554 1.00 75.31 203 SER A O 1
ATOM 1580 N N . VAL A 1 204 ? -10.509 -9.329 12.397 1.00 77.69 204 VAL A N 1
ATOM 1581 C CA . VAL A 1 204 ? -9.139 -9.869 12.303 1.00 77.69 204 VAL A CA 1
ATOM 1582 C C . VAL A 1 204 ? -8.948 -10.659 11.008 1.00 77.69 204 VAL A C 1
ATOM 1584 O O . VAL A 1 204 ? -7.952 -10.473 10.314 1.00 77.69 204 VAL A O 1
ATOM 1587 N N . THR A 1 205 ? -9.914 -11.504 10.639 1.00 78.12 205 THR A N 1
ATOM 1588 C CA . THR A 1 205 ? -9.835 -12.314 9.413 1.00 78.12 205 THR A CA 1
ATOM 1589 C C . THR A 1 205 ? -9.908 -11.446 8.160 1.00 78.12 205 THR A C 1
ATOM 1591 O O . THR A 1 205 ? -9.150 -11.673 7.224 1.00 78.12 205 THR A O 1
ATOM 1594 N N . ALA A 1 206 ? -10.761 -10.419 8.134 1.00 81.06 206 ALA A N 1
ATOM 1595 C CA . ALA A 1 206 ? -10.838 -9.494 7.007 1.00 81.06 206 ALA A CA 1
ATOM 1596 C C . ALA A 1 206 ? -9.515 -8.737 6.800 1.00 81.06 206 ALA A C 1
ATOM 1598 O O . ALA A 1 206 ? -9.024 -8.660 5.673 1.00 81.06 206 ALA A O 1
ATOM 1599 N N . VAL A 1 207 ? -8.903 -8.239 7.880 1.00 77.12 207 VAL A N 1
ATOM 1600 C CA . VAL A 1 207 ? -7.606 -7.545 7.814 1.00 77.12 207 VAL A CA 1
ATOM 1601 C C . VAL A 1 207 ? -6.479 -8.510 7.421 1.00 77.12 207 VAL A C 1
ATOM 1603 O O . VAL A 1 207 ? -5.640 -8.162 6.590 1.00 77.12 207 VAL A O 1
ATOM 1606 N N . ALA A 1 208 ? -6.487 -9.744 7.933 1.00 82.31 208 ALA A N 1
ATOM 1607 C CA . ALA A 1 208 ? -5.530 -10.781 7.546 1.00 82.31 208 ALA A CA 1
ATOM 1608 C C . ALA A 1 208 ? -5.640 -11.151 6.057 1.00 82.31 208 ALA A C 1
ATOM 1610 O O . ALA A 1 208 ? -4.626 -11.257 5.369 1.00 82.31 208 ALA A O 1
ATOM 1611 N N . LEU A 1 209 ? -6.859 -11.298 5.531 1.00 84.19 209 LEU A N 1
ATOM 1612 C CA . LEU A 1 209 ? -7.091 -11.562 4.110 1.00 84.19 209 LEU A CA 1
ATOM 1613 C C . LEU A 1 209 ? -6.624 -10.395 3.237 1.00 84.19 209 LEU A C 1
ATOM 1615 O O . LEU A 1 209 ? -5.958 -10.626 2.229 1.00 84.19 209 LEU A O 1
ATOM 1619 N N . ALA A 1 210 ? -6.909 -9.154 3.639 1.00 83.06 210 ALA A N 1
ATOM 1620 C CA . ALA A 1 210 ? -6.426 -7.968 2.938 1.00 83.06 210 ALA A CA 1
ATOM 1621 C C . ALA A 1 210 ? -4.887 -7.912 2.906 1.00 83.06 210 ALA A C 1
ATOM 1623 O O . ALA A 1 210 ? -4.306 -7.646 1.855 1.00 83.06 210 ALA A O 1
ATOM 1624 N N . TYR A 1 211 ? -4.224 -8.247 4.019 1.00 83.88 211 TYR A N 1
ATOM 1625 C CA . TYR A 1 211 ? -2.766 -8.361 4.089 1.00 83.88 211 TYR A CA 1
ATOM 1626 C C . TYR A 1 211 ? -2.226 -9.448 3.146 1.00 83.88 211 TYR A C 1
ATOM 1628 O O . TYR A 1 211 ? -1.299 -9.202 2.374 1.00 83.88 211 TYR A O 1
ATOM 1636 N N . ILE A 1 212 ? -2.821 -10.645 3.168 1.00 85.12 212 ILE A N 1
ATOM 1637 C CA . ILE A 1 212 ? -2.390 -11.770 2.328 1.00 85.12 212 ILE A CA 1
ATOM 1638 C C . ILE A 1 212 ? -2.526 -11.409 0.851 1.00 85.12 212 ILE A C 1
ATOM 1640 O O . ILE A 1 212 ? -1.559 -11.534 0.104 1.00 85.12 212 ILE A O 1
ATOM 1644 N N . VAL A 1 213 ? -3.694 -10.915 0.439 1.00 87.25 213 VAL A N 1
ATOM 1645 C CA . VAL A 1 213 ? -3.962 -10.532 -0.953 1.00 87.25 213 VAL A CA 1
ATOM 1646 C C . VAL A 1 213 ? -3.064 -9.372 -1.387 1.00 87.25 213 VAL A C 1
ATOM 1648 O O . VAL A 1 213 ? -2.538 -9.405 -2.494 1.00 87.25 213 VAL A O 1
ATOM 1651 N N . GLY A 1 214 ? -2.835 -8.382 -0.522 1.00 83.94 214 GLY A N 1
ATOM 1652 C CA . GLY A 1 214 ? -2.006 -7.216 -0.828 1.00 83.94 214 GLY A CA 1
ATOM 1653 C C . GLY A 1 214 ? -0.518 -7.542 -0.971 1.00 83.94 214 GLY A C 1
ATOM 1654 O O . GLY A 1 214 ? 0.132 -7.099 -1.919 1.00 83.94 214 GLY A O 1
ATOM 1655 N N . PHE A 1 215 ? 0.043 -8.325 -0.047 1.00 84.19 215 PHE A N 1
ATOM 1656 C CA . PHE A 1 215 ? 1.497 -8.414 0.116 1.00 84.19 215 PHE A CA 1
ATOM 1657 C C . PHE A 1 215 ? 2.108 -9.758 -0.300 1.00 84.19 215 PHE A C 1
ATOM 1659 O O . PHE A 1 215 ? 3.236 -9.769 -0.800 1.00 84.19 215 PHE A O 1
ATOM 1666 N N . VAL A 1 216 ? 1.405 -10.889 -0.156 1.00 85.19 216 VAL A N 1
ATOM 1667 C CA . VAL A 1 216 ? 1.965 -12.216 -0.498 1.00 85.19 216 VAL A CA 1
ATOM 1668 C C . VAL A 1 216 ? 2.277 -12.349 -1.994 1.00 85.19 216 VAL A C 1
ATOM 1670 O O . VAL A 1 216 ? 3.400 -12.758 -2.310 1.00 85.19 216 VAL A O 1
ATOM 1673 N N . PRO A 1 217 ? 1.386 -11.959 -2.933 1.00 89.00 217 PRO A N 1
ATOM 1674 C CA . PRO A 1 217 ? 1.664 -12.090 -4.363 1.00 89.00 217 PRO A CA 1
ATOM 1675 C C . PRO A 1 217 ? 2.951 -11.381 -4.790 1.00 89.00 217 PRO A C 1
ATOM 1677 O O . PRO A 1 217 ? 3.717 -11.916 -5.591 1.00 89.00 217 PRO A O 1
ATOM 1680 N N . TYR A 1 218 ? 3.235 -10.211 -4.213 1.00 86.25 218 TYR A N 1
ATOM 1681 C CA . TYR A 1 218 ? 4.445 -9.454 -4.522 1.00 86.25 218 TYR A CA 1
ATOM 1682 C C . TYR A 1 218 ? 5.716 -10.207 -4.153 1.00 86.25 218 TYR A C 1
ATOM 1684 O O . TYR A 1 218 ? 6.641 -10.287 -4.958 1.00 86.25 218 TYR A O 1
ATOM 1692 N N . HIS A 1 219 ? 5.757 -10.808 -2.966 1.00 84.12 219 HIS A N 1
ATOM 1693 C CA . HIS A 1 219 ? 6.925 -11.555 -2.504 1.00 84.12 219 HIS A CA 1
ATOM 1694 C C . HIS A 1 219 ? 7.138 -12.831 -3.324 1.00 84.12 219 HIS A C 1
ATOM 1696 O O . HIS A 1 219 ? 8.268 -13.121 -3.725 1.00 84.12 219 HIS A O 1
ATOM 1702 N N . VAL A 1 220 ? 6.048 -13.536 -3.648 1.00 84.88 220 VAL A N 1
ATOM 1703 C CA . VAL A 1 220 ? 6.076 -14.747 -4.481 1.00 84.88 220 VAL A CA 1
ATOM 1704 C C . VAL A 1 220 ? 6.596 -14.448 -5.886 1.00 84.88 220 VAL A C 1
ATOM 1706 O O . VAL A 1 220 ? 7.407 -15.211 -6.397 1.00 84.88 220 VAL A O 1
ATOM 1709 N N . VAL A 1 221 ? 6.184 -13.337 -6.508 1.00 83.56 221 VAL A N 1
ATOM 1710 C CA . VAL A 1 221 ? 6.621 -12.970 -7.869 1.00 83.56 221 VAL A CA 1
ATOM 1711 C C . VAL A 1 221 ? 8.006 -12.313 -7.879 1.00 83.56 221 VAL A C 1
ATOM 1713 O O . VAL A 1 221 ? 8.790 -12.490 -8.816 1.00 83.56 221 VAL A O 1
ATOM 1716 N N . ARG A 1 222 ? 8.359 -11.581 -6.821 1.00 75.75 222 ARG A N 1
ATOM 1717 C CA . ARG A 1 222 ? 9.656 -10.908 -6.711 1.00 75.75 222 ARG A CA 1
ATOM 1718 C C . ARG A 1 222 ? 10.822 -11.883 -6.551 1.00 75.75 222 ARG A C 1
ATOM 1720 O O . ARG A 1 222 ? 11.899 -11.606 -7.087 1.00 75.75 222 ARG A O 1
ATOM 1727 N N . ALA A 1 223 ? 10.636 -12.995 -5.842 1.00 77.19 223 ALA A N 1
ATOM 1728 C CA . ALA A 1 223 ? 11.676 -14.008 -5.659 1.00 77.19 223 ALA A CA 1
ATOM 1729 C C . ALA A 1 223 ? 12.225 -14.548 -7.002 1.00 77.19 223 ALA A C 1
ATOM 1731 O O . ALA A 1 223 ? 13.416 -14.355 -7.268 1.00 77.19 223 ALA A O 1
ATOM 1732 N N . PRO A 1 224 ? 11.405 -15.106 -7.915 1.00 71.88 224 PRO A N 1
ATOM 1733 C CA . PRO A 1 224 ? 11.881 -15.561 -9.216 1.00 71.88 224 PRO A CA 1
ATOM 1734 C C . PRO A 1 224 ? 12.318 -14.399 -10.120 1.00 71.88 224 PRO A C 1
ATOM 1736 O O . PRO A 1 224 ? 13.265 -14.561 -10.885 1.00 71.88 224 PRO A O 1
ATOM 1739 N N . TYR A 1 225 ? 11.732 -13.195 -10.002 1.00 67.12 225 TYR A N 1
ATOM 1740 C CA . TYR A 1 225 ? 12.227 -12.020 -10.738 1.00 67.12 225 TYR A CA 1
ATOM 1741 C C . TYR A 1 225 ? 13.664 -11.657 -10.336 1.00 67.12 225 TYR A C 1
ATOM 1743 O O . TYR A 1 225 ? 14.472 -11.292 -11.187 1.00 67.12 225 TYR A O 1
ATOM 1751 N N . THR A 1 226 ? 14.020 -11.800 -9.061 1.00 65.06 226 THR A N 1
ATOM 1752 C CA . THR A 1 226 ? 15.391 -11.550 -8.586 1.00 65.06 226 THR A CA 1
ATOM 1753 C C . THR A 1 226 ? 16.375 -12.564 -9.182 1.00 65.06 226 THR A C 1
ATOM 1755 O O . THR A 1 226 ? 17.477 -12.185 -9.572 1.00 65.06 226 THR A O 1
ATOM 1758 N N . LEU A 1 227 ? 15.952 -13.819 -9.376 1.00 64.38 227 LEU A N 1
ATOM 1759 C CA . LEU A 1 227 ? 16.743 -14.853 -10.060 1.00 64.38 227 LEU A CA 1
ATOM 1760 C C . LEU A 1 227 ? 16.917 -14.584 -11.565 1.00 64.38 227 LEU A C 1
ATOM 1762 O O . LEU A 1 227 ? 17.921 -14.977 -12.150 1.00 64.38 227 LEU A O 1
ATOM 1766 N N . THR A 1 228 ? 16.010 -13.841 -12.212 1.00 58.62 228 THR A N 1
ATOM 1767 C CA . THR A 1 228 ? 16.250 -13.394 -13.602 1.00 58.62 228 THR A CA 1
ATOM 1768 C C . THR A 1 228 ? 17.413 -12.403 -13.716 1.00 58.62 228 THR A C 1
ATOM 1770 O O . THR A 1 228 ? 17.969 -12.226 -14.797 1.00 58.62 228 THR A O 1
ATOM 1773 N N . GLN A 1 229 ? 17.822 -11.765 -12.611 1.00 57.66 229 GLN A N 1
ATOM 1774 C CA . GLN A 1 229 ? 18.941 -10.819 -12.598 1.00 57.66 229 GLN A CA 1
ATOM 1775 C C . GLN A 1 229 ? 20.307 -11.506 -12.458 1.00 57.66 229 GLN A C 1
ATOM 1777 O O . GLN A 1 229 ? 21.326 -10.884 -12.750 1.00 57.66 229 GLN A O 1
ATOM 1782 N N . THR A 1 230 ? 20.356 -12.786 -12.074 1.00 57.28 230 THR A N 1
ATOM 1783 C CA . THR A 1 230 ? 21.607 -13.533 -11.851 1.00 57.28 230 THR A CA 1
ATOM 1784 C C . THR A 1 230 ? 22.149 -14.233 -13.108 1.00 57.28 230 THR A C 1
ATOM 1786 O O . THR A 1 230 ? 22.942 -15.160 -12.996 1.00 57.28 230 THR A O 1
ATOM 1789 N N . LYS A 1 231 ? 21.774 -13.790 -14.320 1.00 53.47 231 LYS A N 1
ATOM 1790 C CA . LYS A 1 231 ? 22.158 -14.384 -15.628 1.00 53.47 231 LYS A CA 1
ATOM 1791 C C . LYS A 1 231 ? 21.755 -15.859 -15.845 1.00 53.47 231 LYS A C 1
ATOM 1793 O O . LYS A 1 231 ? 22.113 -16.419 -16.873 1.00 53.47 231 LYS A O 1
ATOM 1798 N N . VAL A 1 232 ? 20.985 -16.475 -14.943 1.00 56.53 232 VAL A N 1
ATOM 1799 C CA . VAL A 1 232 ? 20.532 -17.878 -15.076 1.00 56.53 232 VAL A CA 1
ATOM 1800 C C . VAL A 1 232 ? 19.336 -18.019 -16.031 1.00 56.53 232 VAL A C 1
ATOM 1802 O O . VAL A 1 232 ? 19.161 -19.063 -16.646 1.00 56.53 232 VAL A O 1
ATOM 1805 N N . ILE A 1 233 ? 18.522 -16.969 -16.193 1.00 59.16 233 ILE A N 1
ATOM 1806 C CA . ILE A 1 233 ? 17.333 -16.978 -17.062 1.00 59.16 233 ILE A CA 1
ATOM 1807 C C . ILE A 1 233 ? 17.574 -16.034 -18.245 1.00 59.16 233 ILE A C 1
ATOM 1809 O O . ILE A 1 233 ? 17.528 -14.813 -18.089 1.00 59.16 233 ILE A O 1
ATOM 1813 N N . THR A 1 234 ? 17.837 -16.599 -19.423 1.00 61.53 234 THR A N 1
ATOM 1814 C CA . THR A 1 234 ? 18.137 -15.865 -20.668 1.00 61.53 234 THR A CA 1
ATOM 1815 C C . THR A 1 234 ? 16.901 -15.596 -21.532 1.00 61.53 234 THR A C 1
ATOM 1817 O O . THR A 1 234 ? 16.928 -14.704 -22.377 1.00 61.53 234 THR A O 1
ATOM 1820 N N . GLU A 1 235 ? 15.794 -16.305 -21.288 1.00 77.31 235 GLU A N 1
ATOM 1821 C CA . GLU A 1 235 ? 14.565 -16.217 -22.085 1.00 77.31 235 GLU A CA 1
ATOM 1822 C C . GLU A 1 235 ? 13.822 -14.876 -21.919 1.00 77.31 235 GLU A C 1
ATOM 1824 O O . GLU A 1 235 ? 13.312 -14.540 -20.842 1.00 77.31 235 GLU A O 1
ATOM 1829 N N . CYS A 1 236 ? 13.690 -14.120 -23.018 1.00 71.69 236 CYS A N 1
ATOM 1830 C CA . CYS A 1 236 ? 13.058 -12.792 -23.029 1.00 71.69 236 CYS A CA 1
ATOM 1831 C C . CYS A 1 236 ? 11.567 -12.835 -22.638 1.00 71.69 236 CYS A C 1
ATOM 1833 O O . CYS A 1 236 ? 11.097 -11.987 -21.875 1.00 71.69 236 CYS A O 1
ATOM 1835 N N . SER A 1 237 ? 10.824 -13.853 -23.091 1.00 77.00 237 SER A N 1
ATOM 1836 C CA . SER A 1 237 ? 9.392 -14.023 -22.783 1.00 77.00 237 SER A CA 1
ATOM 1837 C C . SER A 1 237 ? 9.140 -14.217 -21.283 1.00 77.00 237 SER A C 1
ATOM 1839 O O . SER A 1 237 ? 8.253 -13.590 -20.696 1.00 77.00 237 SER A O 1
ATOM 1841 N N . VAL A 1 238 ? 9.976 -15.031 -20.633 1.00 75.00 238 VAL A N 1
ATOM 1842 C CA . VAL A 1 238 ? 9.914 -15.288 -19.189 1.00 75.00 238 VAL A CA 1
ATOM 1843 C C . VAL A 1 238 ? 10.254 -14.011 -18.421 1.00 75.00 238 VAL A C 1
ATOM 1845 O O . VAL A 1 238 ? 9.482 -13.580 -17.563 1.00 75.00 238 VAL A O 1
ATOM 1848 N N . ARG A 1 239 ? 11.341 -13.328 -18.797 1.00 68.94 239 ARG A N 1
ATOM 1849 C CA . ARG A 1 239 ? 11.743 -12.048 -18.196 1.00 68.94 239 ARG A CA 1
ATOM 1850 C C . ARG A 1 239 ? 10.646 -10.981 -18.292 1.00 68.94 239 ARG A C 1
ATOM 1852 O O . ARG A 1 239 ? 10.397 -10.284 -17.307 1.00 68.94 239 ARG A O 1
ATOM 1859 N N . ARG A 1 240 ? 9.961 -10.884 -19.438 1.00 72.88 240 ARG A N 1
ATOM 1860 C CA . ARG A 1 240 ? 8.842 -9.951 -19.646 1.00 72.88 240 ARG A CA 1
ATOM 1861 C C . ARG A 1 240 ? 7.652 -10.271 -18.741 1.00 72.88 240 ARG A C 1
ATOM 1863 O O . ARG A 1 240 ? 7.155 -9.376 -18.060 1.00 72.88 240 ARG A O 1
ATOM 1870 N N . LYS A 1 241 ? 7.229 -11.538 -18.670 1.00 80.19 241 LYS A N 1
ATOM 1871 C CA . LYS A 1 241 ? 6.120 -11.968 -17.794 1.00 80.19 241 LYS A CA 1
ATOM 1872 C C . LYS A 1 241 ? 6.416 -11.709 -16.317 1.00 80.19 241 LYS A C 1
ATOM 1874 O O . LYS A 1 241 ? 5.559 -11.195 -15.605 1.00 80.19 241 LYS A O 1
ATOM 1879 N N . LEU A 1 242 ? 7.633 -12.013 -15.865 1.00 78.38 242 LEU A N 1
ATOM 1880 C CA . LEU A 1 242 ? 8.056 -11.764 -14.486 1.00 78.38 242 LEU A CA 1
ATOM 1881 C C . LEU A 1 242 ? 8.142 -10.272 -14.152 1.00 78.38 242 LEU A C 1
ATOM 1883 O O . LEU A 1 242 ? 7.771 -9.880 -13.048 1.00 78.38 242 LEU A O 1
ATOM 1887 N N . PHE A 1 243 ? 8.577 -9.434 -15.094 1.00 75.56 243 PHE A N 1
ATOM 1888 C CA . PHE A 1 243 ? 8.567 -7.984 -14.914 1.00 75.56 243 PHE A CA 1
ATOM 1889 C C . PHE A 1 243 ? 7.142 -7.436 -14.767 1.00 75.56 243 PHE A C 1
ATOM 1891 O O . PHE A 1 243 ? 6.852 -6.769 -13.777 1.00 75.56 243 PHE A O 1
ATOM 1898 N N . LEU A 1 244 ? 6.241 -7.775 -15.694 1.00 77.62 244 LEU A N 1
ATOM 1899 C CA . LEU A 1 244 ? 4.838 -7.346 -15.641 1.00 77.62 244 LEU A CA 1
ATOM 1900 C C . LEU A 1 244 ? 4.135 -7.863 -14.381 1.00 77.62 244 LEU A C 1
ATOM 1902 O O . LEU A 1 244 ? 3.442 -7.107 -13.704 1.00 77.62 244 LEU A O 1
ATOM 1906 N N . GLY A 1 245 ? 4.371 -9.126 -14.014 1.00 82.75 245 GLY A N 1
ATOM 1907 C CA . GLY A 1 245 ? 3.852 -9.707 -12.779 1.00 82.75 245 GLY A CA 1
ATOM 1908 C C . GLY A 1 245 ? 4.357 -8.977 -11.533 1.00 82.75 245 GLY A C 1
ATOM 1909 O O . GLY A 1 245 ? 3.582 -8.724 -10.610 1.00 82.75 245 GLY A O 1
ATOM 1910 N N . LYS A 1 246 ? 5.638 -8.587 -11.498 1.00 81.88 246 LYS A N 1
ATOM 1911 C CA . LYS A 1 246 ? 6.206 -7.806 -10.389 1.00 81.88 246 LYS A CA 1
ATOM 1912 C C . LYS A 1 246 ? 5.551 -6.431 -10.277 1.00 81.88 246 LYS A C 1
ATOM 1914 O O . LYS A 1 246 ? 5.303 -5.977 -9.167 1.00 81.88 246 LYS A O 1
ATOM 1919 N N . GLU A 1 247 ? 5.299 -5.753 -11.392 1.00 82.50 247 GLU A N 1
ATOM 1920 C CA . GLU A 1 247 ? 4.645 -4.437 -11.392 1.00 82.50 247 GLU A CA 1
ATOM 1921 C C . GLU A 1 247 ? 3.169 -4.537 -10.981 1.00 82.50 247 GLU A C 1
ATOM 1923 O O . GLU A 1 247 ? 2.719 -3.772 -10.131 1.00 82.50 247 GLU A O 1
ATOM 1928 N N . ALA A 1 248 ? 2.442 -5.544 -11.469 1.00 88.00 248 ALA A N 1
ATOM 1929 C CA . ALA A 1 248 ? 1.057 -5.790 -11.069 1.00 88.00 248 ALA A CA 1
ATOM 1930 C C . ALA A 1 248 ? 0.923 -6.116 -9.578 1.00 88.00 248 ALA A C 1
ATOM 1932 O O . ALA A 1 248 ? 0.090 -5.545 -8.877 1.00 88.00 248 ALA A O 1
ATOM 1933 N N . THR A 1 249 ? 1.774 -7.002 -9.069 1.00 88.88 249 THR A N 1
ATOM 1934 C CA . THR A 1 249 ? 1.759 -7.358 -7.647 1.00 88.88 249 THR A CA 1
ATOM 1935 C C . THR A 1 249 ? 2.277 -6.229 -6.756 1.00 88.88 249 THR A C 1
ATOM 1937 O O . THR A 1 249 ? 1.791 -6.080 -5.642 1.00 88.88 249 THR A O 1
ATOM 1940 N N . LEU A 1 250 ? 3.187 -5.376 -7.245 1.00 86.25 250 LEU A N 1
ATOM 1941 C CA . LEU A 1 250 ? 3.587 -4.151 -6.547 1.00 86.25 250 LEU A CA 1
ATOM 1942 C C . LEU A 1 250 ? 2.434 -3.148 -6.466 1.00 86.25 250 LEU A C 1
ATOM 1944 O O . LEU A 1 250 ? 2.241 -2.533 -5.422 1.00 86.25 250 LEU A O 1
ATOM 1948 N N . LEU A 1 251 ? 1.680 -2.970 -7.557 1.00 90.25 251 LEU A N 1
ATOM 1949 C CA . LEU A 1 251 ? 0.472 -2.147 -7.557 1.00 90.25 251 LEU A CA 1
ATOM 1950 C C . LEU A 1 251 ? -0.528 -2.667 -6.517 1.00 90.25 251 LEU A C 1
ATOM 1952 O O . LEU A 1 251 ? -1.016 -1.888 -5.705 1.00 90.25 251 LEU A O 1
ATOM 1956 N N . LEU A 1 252 ? -0.761 -3.981 -6.491 1.00 88.81 252 LEU A N 1
ATOM 1957 C CA . LEU A 1 252 ? -1.618 -4.625 -5.497 1.00 88.81 252 LEU A CA 1
ATOM 1958 C C . LEU A 1 252 ? -1.130 -4.369 -4.065 1.00 88.81 252 LEU A C 1
ATOM 1960 O O . LEU A 1 252 ? -1.933 -4.045 -3.193 1.00 88.81 252 LEU A O 1
ATOM 1964 N N . SER A 1 253 ? 0.185 -4.429 -3.840 1.00 87.19 253 SER A N 1
ATOM 1965 C CA . SER A 1 253 ? 0.770 -4.121 -2.539 1.00 87.19 253 SER A CA 1
ATOM 1966 C C . SER A 1 253 ? 0.575 -2.678 -2.120 1.00 87.19 253 SER A C 1
ATOM 1968 O O . SER A 1 253 ? 0.339 -2.477 -0.944 1.00 87.19 253 SER A O 1
ATOM 1970 N N . ILE A 1 254 ? 0.635 -1.679 -3.003 1.00 90.44 254 ILE A N 1
ATOM 1971 C CA . ILE A 1 254 ? 0.463 -0.271 -2.595 1.00 90.44 254 ILE A CA 1
ATOM 1972 C C . ILE A 1 254 ? -1.004 0.173 -2.481 1.00 90.44 254 ILE A C 1
ATOM 1974 O O . ILE A 1 254 ? -1.260 1.266 -1.988 1.00 90.44 254 ILE A O 1
ATOM 1978 N N . LEU A 1 255 ? -1.975 -0.643 -2.910 1.00 90.12 255 LEU A N 1
ATOM 1979 C CA . LEU A 1 255 ? -3.401 -0.313 -2.771 1.00 90.12 255 LEU A CA 1
ATOM 1980 C C . LEU A 1 255 ? -3.837 -0.181 -1.304 1.00 90.12 255 LEU A C 1
ATOM 1982 O O . LEU A 1 255 ? -4.840 0.481 -1.040 1.00 90.12 255 LEU A O 1
ATOM 1986 N N . HIS A 1 256 ? -3.077 -0.739 -0.350 1.00 87.19 256 HIS A N 1
ATOM 1987 C CA . HIS A 1 256 ? -3.323 -0.517 1.082 1.00 87.19 256 HIS A CA 1
ATOM 1988 C C . HIS A 1 256 ? -3.336 0.973 1.444 1.00 87.19 256 HIS A C 1
ATOM 1990 O O . HIS A 1 256 ? -4.189 1.377 2.228 1.00 87.19 256 HIS A O 1
ATOM 1996 N N . LEU A 1 257 ? -2.536 1.798 0.753 1.00 88.81 257 LEU A N 1
ATOM 1997 C CA . LEU A 1 257 ? -2.482 3.251 0.943 1.00 88.81 257 LEU A CA 1
ATOM 1998 C C . LEU A 1 257 ? -3.833 3.945 0.767 1.00 88.81 257 LEU A C 1
ATOM 2000 O O . LEU A 1 257 ? -4.027 5.067 1.236 1.00 88.81 257 LEU A O 1
ATOM 2004 N N . CYS A 1 258 ? -4.755 3.349 0.009 1.00 89.62 258 CYS A N 1
ATOM 2005 C CA . CYS A 1 258 ? -6.105 3.879 -0.172 1.00 89.62 258 CYS A CA 1
ATOM 2006 C C . CYS A 1 258 ? -7.038 3.483 0.984 1.00 89.62 258 CYS A C 1
ATOM 2008 O O . CYS A 1 258 ? -8.018 4.177 1.251 1.00 89.62 258 CYS A O 1
ATOM 2010 N N . PHE A 1 259 ? -6.744 2.373 1.661 1.00 84.19 259 PHE A N 1
ATOM 2011 C CA . PHE A 1 259 ? -7.555 1.809 2.736 1.00 84.19 259 PHE A CA 1
ATOM 2012 C C . PHE A 1 259 ? -7.084 2.234 4.129 1.00 84.19 259 PHE A C 1
ATOM 2014 O O . PHE A 1 259 ? -7.873 2.149 5.069 1.00 84.19 259 PHE A O 1
ATOM 2021 N N . ASP A 1 260 ? -5.864 2.754 4.267 1.00 82.56 260 ASP A N 1
ATOM 2022 C CA . ASP A 1 260 ? -5.319 3.198 5.552 1.00 82.56 260 ASP A CA 1
ATOM 2023 C C . ASP A 1 260 ? -6.258 4.157 6.307 1.00 82.56 260 ASP A C 1
ATOM 2025 O O . ASP A 1 260 ? -6.571 3.861 7.462 1.00 82.56 260 ASP A O 1
ATOM 2029 N N . PRO A 1 261 ? -6.862 5.206 5.702 1.00 83.69 261 PRO A N 1
ATOM 2030 C CA . PRO A 1 261 ? -7.823 6.070 6.403 1.00 83.69 261 PRO A CA 1
ATOM 2031 C C . PRO A 1 261 ? -9.028 5.325 7.009 1.00 83.69 261 PRO A C 1
ATOM 2033 O O . PRO A 1 261 ? -9.559 5.736 8.044 1.00 83.69 261 PRO A O 1
ATOM 2036 N N . LEU A 1 262 ? -9.456 4.213 6.397 1.00 81.25 262 LEU A N 1
ATOM 2037 C CA . LEU A 1 262 ? -10.507 3.350 6.947 1.00 81.25 262 LEU A CA 1
ATOM 2038 C C . LEU A 1 262 ? -9.989 2.571 8.158 1.00 81.25 262 LEU A C 1
ATOM 2040 O O . LEU A 1 262 ? -10.689 2.481 9.166 1.00 81.25 262 LEU A O 1
ATOM 2044 N N . ILE A 1 263 ? -8.757 2.063 8.096 1.00 78.44 263 ILE A N 1
ATOM 2045 C CA . ILE A 1 263 ? -8.090 1.403 9.226 1.00 78.44 263 ILE A CA 1
ATOM 2046 C C . ILE A 1 263 ? -8.011 2.370 10.420 1.00 78.44 263 ILE A C 1
ATOM 2048 O O . ILE A 1 263 ? -8.411 2.002 11.526 1.00 78.44 263 ILE A O 1
ATOM 2052 N N . PHE A 1 264 ? -7.625 3.635 10.205 1.00 76.69 264 PHE A N 1
ATOM 2053 C CA . PHE A 1 264 ? -7.636 4.668 11.256 1.00 76.69 264 PHE A CA 1
ATOM 2054 C C . PHE A 1 264 ? -9.037 4.916 11.824 1.00 76.69 264 PHE A C 1
ATOM 2056 O O . PHE A 1 264 ? -9.197 5.032 13.040 1.00 76.69 264 PHE A O 1
ATOM 2063 N N . TYR A 1 265 ? -10.061 4.963 10.973 1.00 79.50 265 TYR A N 1
ATOM 2064 C CA . TYR A 1 265 ? -11.443 5.152 11.409 1.00 79.50 265 TYR A CA 1
ATOM 2065 C C . TYR A 1 265 ? -11.952 4.017 12.311 1.00 79.50 265 TYR A C 1
ATOM 2067 O O . TYR A 1 265 ? -12.659 4.282 13.289 1.00 79.50 265 TYR A O 1
ATOM 2075 N N . TYR A 1 266 ? -11.607 2.765 11.996 1.00 75.19 266 TYR A N 1
ATOM 2076 C CA . TYR A 1 266 ? -12.055 1.600 12.761 1.00 75.19 266 TYR A CA 1
ATOM 2077 C C . TYR A 1 266 ? -11.231 1.351 14.026 1.00 75.19 266 TYR A C 1
ATOM 2079 O O . TYR A 1 266 ? -11.809 0.966 15.043 1.00 75.19 266 TYR A O 1
ATOM 2087 N N . LEU A 1 267 ? -9.915 1.581 13.983 1.00 70.88 267 LEU A N 1
ATOM 2088 C CA . LEU A 1 267 ? -9.006 1.246 15.084 1.00 70.88 267 LEU A CA 1
ATOM 2089 C C . LEU A 1 267 ? -8.771 2.399 16.070 1.00 70.88 267 LEU A C 1
ATOM 2091 O O . LEU A 1 267 ? -8.481 2.150 17.238 1.00 70.88 267 LEU A O 1
ATOM 2095 N N . HIS A 1 268 ? -8.899 3.660 15.641 1.00 74.94 268 HIS A N 1
ATOM 2096 C CA . HIS A 1 268 ? -8.613 4.821 16.487 1.00 74.94 268 HIS A CA 1
ATOM 2097 C C . HIS A 1 268 ? -9.899 5.570 16.865 1.00 74.94 268 HIS A C 1
ATOM 2099 O O . HIS A 1 268 ? -10.405 6.421 16.133 1.00 74.94 268 HIS A O 1
ATOM 2105 N N . GLU A 1 269 ? -10.440 5.304 18.056 1.00 73.56 269 GLU A N 1
ATOM 2106 C CA . GLU A 1 269 ? -11.680 5.955 18.505 1.00 73.56 269 GLU A CA 1
ATOM 2107 C C . GLU A 1 269 ? -11.642 7.495 18.509 1.00 73.56 269 GLU A C 1
ATOM 2109 O O . GLU A 1 269 ? -12.625 8.097 18.053 1.00 73.56 269 GLU A O 1
ATOM 2114 N N . PRO A 1 270 ? -10.545 8.159 18.941 1.00 75.19 270 PRO A N 1
ATOM 2115 C CA . PRO A 1 270 ? -10.454 9.616 18.890 1.00 75.19 270 PRO A CA 1
ATOM 2116 C C . PRO A 1 270 ? -10.511 10.150 17.457 1.00 75.19 270 PRO A C 1
ATOM 2118 O O . PRO A 1 270 ? -11.126 11.184 17.209 1.00 75.19 270 PRO A O 1
ATOM 2121 N N . PHE A 1 271 ? -9.944 9.415 16.492 1.00 77.94 271 PHE A N 1
ATOM 2122 C CA . PHE A 1 271 ? -10.022 9.769 15.072 1.00 77.94 271 PHE A CA 1
ATOM 2123 C C . PHE A 1 271 ? -11.474 9.833 14.610 1.00 77.94 271 PHE A C 1
ATOM 2125 O O . PHE A 1 271 ? -11.920 10.826 14.036 1.00 77.94 271 PHE A O 1
ATOM 2132 N N . ARG A 1 272 ? -12.236 8.782 14.922 1.00 82.19 272 ARG A N 1
ATOM 2133 C CA . ARG A 1 272 ? -13.651 8.669 14.575 1.00 82.19 272 ARG A CA 1
ATOM 2134 C C . ARG A 1 272 ? -14.493 9.756 15.241 1.00 82.19 272 ARG A C 1
ATOM 2136 O O . ARG A 1 272 ? -15.427 10.268 14.626 1.00 82.19 272 ARG A O 1
ATOM 2143 N N . GLN A 1 273 ? -14.207 10.104 16.494 1.00 78.62 273 GLN A N 1
ATOM 2144 C CA . GLN A 1 273 ? -14.911 11.184 17.193 1.00 78.62 273 GLN A CA 1
ATOM 2145 C C . GLN A 1 273 ? -14.635 12.544 16.546 1.00 78.62 273 GLN A C 1
ATOM 2147 O O . GLN A 1 273 ? -15.580 13.265 16.227 1.00 78.62 273 GLN A O 1
ATOM 2152 N N . THR A 1 274 ? -13.370 12.861 16.272 1.00 81.00 274 THR A N 1
ATOM 2153 C CA . THR A 1 274 ? -12.991 14.115 15.614 1.00 81.00 274 THR A CA 1
ATOM 2154 C C . THR A 1 274 ? -13.583 14.197 14.208 1.00 81.00 274 THR A C 1
ATOM 2156 O O . THR A 1 274 ? -14.199 15.209 13.883 1.00 81.00 274 THR A O 1
ATOM 2159 N N . LEU A 1 275 ? -13.510 13.126 13.405 1.00 82.69 275 LEU A N 1
ATOM 2160 C CA . LEU A 1 275 ? -14.115 13.079 12.068 1.00 82.69 275 LEU A CA 1
ATOM 2161 C C . LEU A 1 275 ? -15.631 13.326 12.115 1.00 82.69 275 LEU A C 1
ATOM 2163 O O . LEU A 1 275 ? -16.148 14.136 11.350 1.00 82.69 275 LEU A O 1
ATOM 2167 N N . ARG A 1 276 ? -16.346 12.689 13.054 1.00 81.19 276 ARG A N 1
ATOM 2168 C CA . ARG A 1 276 ? -17.793 12.902 13.239 1.00 81.19 276 ARG A CA 1
ATOM 2169 C C . ARG A 1 276 ? -18.136 14.328 13.658 1.00 81.19 276 ARG A C 1
ATOM 2171 O O . ARG A 1 276 ? -19.139 14.857 13.197 1.00 81.19 276 ARG A O 1
ATOM 2178 N N . ASN A 1 277 ? -17.305 14.959 14.483 1.00 76.38 277 ASN A N 1
ATOM 2179 C CA . ASN A 1 277 ? -17.511 16.343 14.916 1.00 76.38 277 ASN A CA 1
ATOM 2180 C C . ASN A 1 277 ? -17.245 17.364 13.797 1.00 76.38 277 ASN A C 1
ATOM 2182 O O . ASN A 1 277 ? -17.741 18.487 13.867 1.00 76.38 277 ASN A O 1
ATOM 2186 N N . MET A 1 278 ? -16.489 16.980 12.767 1.00 75.06 278 MET A N 1
ATOM 2187 C CA . MET A 1 278 ? -16.212 17.821 11.601 1.00 75.06 278 MET A CA 1
ATOM 2188 C C . MET A 1 278 ? -17.269 17.705 10.502 1.00 75.06 278 MET A C 1
ATOM 2190 O O . MET A 1 278 ? -17.350 18.598 9.666 1.00 75.06 278 MET A O 1
ATOM 2194 N N . MET A 1 279 ? -18.103 16.660 10.512 1.00 78.75 279 MET A N 1
ATOM 2195 C CA . MET A 1 279 ? -19.209 16.500 9.565 1.00 78.75 279 MET A CA 1
ATOM 2196 C C . MET A 1 279 ? -20.462 17.259 10.052 1.00 78.75 279 MET A C 1
ATOM 2198 O O . MET A 1 279 ? -21.114 16.814 11.002 1.00 78.75 279 MET A O 1
ATOM 2202 N N . PRO A 1 280 ? -20.873 18.365 9.395 1.00 63.53 280 PRO A N 1
ATOM 2203 C CA . PRO A 1 280 ? -21.976 19.216 9.863 1.00 63.53 280 PRO A CA 1
ATOM 2204 C C . PRO A 1 280 ? -23.319 18.478 9.963 1.00 63.53 280 PRO A C 1
ATOM 2206 O O . PRO A 1 280 ? -24.089 18.707 10.894 1.00 63.53 280 PRO A O 1
ATOM 2209 N N . CYS A 1 281 ? -23.574 17.533 9.050 1.00 59.88 281 CYS A N 1
ATOM 2210 C CA . CYS A 1 281 ? -24.790 16.710 9.036 1.00 59.88 281 CYS A CA 1
ATOM 2211 C C . CYS A 1 281 ? -24.931 15.818 10.279 1.00 59.88 281 CYS A C 1
ATOM 2213 O O . CYS A 1 281 ? -26.039 15.574 10.744 1.00 59.88 281 CYS A O 1
ATOM 2215 N N . TRP A 1 282 ? -23.817 15.347 10.843 1.00 56.34 282 TRP A N 1
ATOM 2216 C CA . TRP A 1 282 ? -23.831 14.485 12.029 1.00 56.34 282 TRP A CA 1
ATOM 2217 C C . TRP A 1 282 ? -24.037 15.287 13.311 1.00 56.34 282 TRP A C 1
ATOM 2219 O O . TRP A 1 282 ? -24.665 14.802 14.249 1.00 56.34 282 TRP A O 1
ATOM 2229 N N . ARG A 1 283 ? -23.545 16.531 13.334 1.00 58.50 283 ARG A N 1
ATOM 2230 C CA . ARG A 1 283 ? -23.821 17.486 14.409 1.00 58.50 283 ARG A CA 1
ATOM 2231 C C . ARG A 1 283 ? -25.306 17.837 14.460 1.00 58.50 283 ARG A C 1
ATOM 2233 O O . ARG A 1 283 ? -25.892 17.789 15.532 1.00 58.50 283 ARG A O 1
ATOM 2240 N N . LYS A 1 284 ? -25.908 18.099 13.293 1.00 59.28 284 LYS A N 1
ATOM 2241 C CA . LYS A 1 284 ? -27.344 18.376 13.160 1.00 59.28 284 LYS A CA 1
ATOM 2242 C C . LYS A 1 284 ? -28.200 17.204 13.657 1.00 59.28 284 LYS A C 1
ATOM 2244 O O . LYS A 1 284 ? -29.077 17.413 14.482 1.00 59.28 284 LYS A O 1
ATOM 2249 N N . LYS A 1 285 ? -27.871 15.974 13.245 1.00 59.62 285 LYS A N 1
ATOM 2250 C CA . LYS A 1 285 ? -28.604 14.766 13.654 1.00 59.62 285 LYS A CA 1
ATOM 2251 C C . LYS A 1 285 ? -28.543 14.496 15.166 1.00 59.62 285 LYS A C 1
ATOM 2253 O O . LYS A 1 285 ? -29.554 14.138 15.750 1.00 59.62 285 LYS A O 1
ATOM 2258 N N . ARG A 1 286 ? -27.388 14.724 15.810 1.00 56.09 286 ARG A N 1
ATOM 2259 C CA . ARG A 1 286 ? -27.244 14.565 17.270 1.00 56.09 286 ARG A CA 1
ATOM 2260 C C . ARG A 1 286 ? -28.044 15.611 18.048 1.00 56.09 286 ARG A C 1
ATOM 2262 O O . A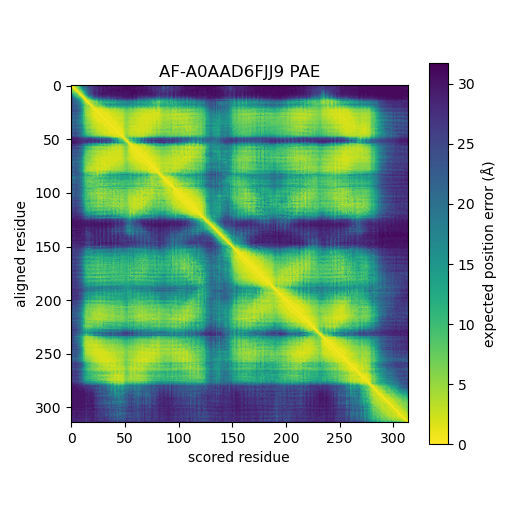RG A 1 286 ? -28.704 15.256 19.010 1.00 56.09 286 ARG A O 1
ATOM 2269 N N . SER A 1 287 ? -28.022 16.870 17.608 1.00 59.44 287 SER A N 1
ATOM 2270 C CA . SER A 1 287 ? -28.823 17.931 18.233 1.00 59.44 287 SER A CA 1
ATOM 2271 C C . SER A 1 287 ? -30.332 17.720 18.052 1.00 59.44 287 SER A C 1
ATOM 2273 O O . SER A 1 287 ? -31.100 18.083 18.934 1.00 59.44 287 SER A O 1
ATOM 2275 N N . GLU A 1 288 ? -30.763 17.107 16.944 1.00 65.19 288 GLU A N 1
ATOM 2276 C CA . GLU A 1 288 ? -32.163 16.710 16.726 1.00 65.19 288 GLU A CA 1
ATOM 2277 C C . GLU A 1 288 ? -32.579 15.498 17.584 1.00 65.19 288 GLU A C 1
ATOM 2279 O O . GLU A 1 288 ? -33.712 15.455 18.053 1.00 65.19 288 GLU A O 1
ATOM 2284 N N . GLU A 1 289 ? -31.688 14.525 17.811 1.00 65.44 289 GLU A N 1
ATOM 2285 C CA . GLU A 1 289 ? -31.939 13.363 18.684 1.00 65.44 289 GLU A CA 1
ATOM 2286 C C . GLU A 1 289 ? -31.925 13.743 20.181 1.00 65.44 289 GLU A C 1
ATOM 2288 O O . GLU A 1 289 ? -32.812 13.324 20.919 1.00 65.44 289 GLU A O 1
ATOM 2293 N N . GLU A 1 290 ? -30.986 14.591 20.622 1.00 67.81 290 GLU A N 1
ATOM 2294 C CA . GLU A 1 290 ? -30.927 15.122 21.998 1.00 67.81 290 GLU A CA 1
ATOM 2295 C C . GLU A 1 290 ? -32.111 16.057 22.307 1.00 67.81 290 GLU A C 1
ATOM 2297 O O . GLU A 1 290 ? -32.656 16.013 23.407 1.00 67.81 290 GLU A O 1
ATOM 2302 N N . GLY A 1 291 ? -32.550 16.865 21.332 1.00 68.94 291 GLY A N 1
ATOM 2303 C CA . GLY A 1 291 ? -33.728 17.726 21.479 1.00 68.94 291 GLY A CA 1
ATOM 2304 C C . GLY A 1 291 ? -35.029 16.936 21.638 1.00 68.94 291 GLY A C 1
ATOM 2305 O O . GLY A 1 291 ? -35.840 17.272 22.495 1.00 68.94 291 GLY A O 1
ATOM 2306 N N . LYS A 1 292 ? -35.197 15.847 20.874 1.00 73.00 292 LYS A N 1
ATOM 2307 C CA . LYS A 1 292 ? -36.371 14.965 20.984 1.00 73.00 292 LYS A CA 1
ATOM 2308 C C . LYS A 1 292 ? -36.427 14.224 22.319 1.00 73.00 292 LYS A C 1
ATOM 2310 O O . LYS A 1 292 ? -37.497 14.151 22.907 1.00 73.00 292 LYS A O 1
ATOM 2315 N N . ALA A 1 293 ? -35.289 13.735 22.815 1.00 70.38 293 ALA A N 1
ATOM 2316 C CA . ALA A 1 293 ? -35.224 13.056 24.110 1.00 70.38 293 ALA A CA 1
ATOM 2317 C C . ALA A 1 293 ? -35.543 14.001 25.286 1.00 70.38 293 ALA A C 1
ATOM 2319 O O . ALA A 1 293 ? -36.261 13.619 26.205 1.00 70.38 293 ALA A O 1
ATOM 2320 N N . ALA A 1 294 ? -35.065 15.250 25.239 1.00 70.75 294 ALA A N 1
ATOM 2321 C CA . ALA A 1 294 ? -35.355 16.248 26.272 1.00 70.75 294 ALA A CA 1
ATOM 2322 C C . ALA A 1 294 ? -36.824 16.716 26.259 1.00 70.75 294 ALA A C 1
ATOM 2324 O O . ALA A 1 294 ? -37.398 17.017 27.308 1.00 70.75 294 ALA A O 1
ATOM 2325 N N . GLU A 1 295 ? -37.443 16.788 25.078 1.00 72.50 295 GLU A N 1
ATOM 2326 C CA . GLU A 1 295 ? -38.856 17.149 24.925 1.00 72.50 295 GLU A CA 1
ATOM 2327 C C . GLU A 1 295 ? -39.786 16.027 25.425 1.00 72.50 295 GLU A C 1
ATOM 2329 O O . GLU A 1 295 ? -40.796 16.314 26.068 1.00 72.50 295 GLU A O 1
ATOM 2334 N N . GLU A 1 296 ? -39.394 14.764 25.228 1.00 71.81 296 GLU A N 1
ATOM 2335 C CA . GLU A 1 296 ? -40.089 13.574 25.740 1.00 71.81 296 GLU A CA 1
ATOM 2336 C C . GLU A 1 296 ? -39.995 13.467 27.277 1.00 71.81 296 GLU A C 1
ATOM 2338 O O . GLU A 1 296 ? -41.028 13.342 27.935 1.00 71.81 296 GLU A O 1
ATOM 2343 N N . GLU A 1 297 ? -38.811 13.677 27.874 1.00 70.69 297 GLU A N 1
ATOM 2344 C CA . GLU A 1 297 ? -38.641 13.743 29.343 1.00 70.69 297 GLU A CA 1
ATOM 2345 C C . GLU A 1 297 ? -39.453 14.885 29.981 1.00 70.69 297 GLU A C 1
ATOM 2347 O O . GLU A 1 297 ? -40.028 14.738 31.061 1.00 70.69 297 GLU A O 1
ATOM 2352 N N . THR A 1 298 ? -39.529 16.042 29.312 1.00 74.06 298 THR A N 1
ATOM 2353 C CA . THR A 1 298 ? -40.294 17.195 29.817 1.00 74.06 298 THR A CA 1
ATOM 2354 C C . THR A 1 298 ? -41.806 16.949 29.736 1.00 74.06 298 THR A C 1
ATOM 2356 O O . THR A 1 298 ? -42.556 17.433 30.589 1.00 74.06 298 THR A O 1
ATOM 2359 N N . ALA A 1 299 ? -42.269 16.206 28.727 1.00 75.50 299 ALA A N 1
ATOM 2360 C CA . ALA A 1 299 ? -43.670 15.821 28.580 1.00 75.50 299 ALA A CA 1
ATOM 2361 C C . ALA A 1 299 ? -44.083 14.759 29.613 1.00 75.50 299 ALA A C 1
ATOM 2363 O O . ALA A 1 299 ? -45.124 14.921 30.254 1.00 75.50 299 ALA A O 1
ATOM 2364 N N . GLU A 1 300 ? -43.252 13.736 29.840 1.00 73.12 300 GLU A N 1
ATOM 2365 C CA . GLU A 1 300 ? -43.485 12.727 30.883 1.00 73.12 300 GLU A CA 1
ATOM 2366 C C . GLU A 1 300 ? -43.449 13.338 32.290 1.00 73.12 300 GLU A C 1
ATOM 2368 O O . GLU A 1 300 ? -44.330 13.063 33.105 1.00 73.12 300 GLU A O 1
ATOM 2373 N N . GLY A 1 301 ? -42.502 14.243 32.563 1.00 71.38 301 GLY A N 1
ATOM 2374 C CA . GLY A 1 301 ? -42.420 14.946 33.844 1.00 71.38 301 GLY A CA 1
ATOM 2375 C C . GLY A 1 301 ? -43.651 15.811 34.138 1.00 71.38 301 GLY A C 1
ATOM 2376 O O . GLY A 1 301 ? -44.140 15.826 35.266 1.00 71.38 301 GLY A O 1
ATOM 2377 N N . LYS A 1 302 ? -44.205 16.497 33.128 1.00 76.25 302 LYS A N 1
ATOM 2378 C CA . LYS A 1 302 ? -45.450 17.270 33.286 1.00 76.25 302 LYS A CA 1
ATOM 2379 C C . LYS A 1 302 ? -46.669 16.372 33.502 1.00 76.25 302 LYS A C 1
ATOM 2381 O O . LYS A 1 302 ? -47.495 16.690 34.352 1.00 76.25 302 LYS A O 1
ATOM 2386 N N . ALA A 1 303 ? -46.764 15.251 32.786 1.00 73.69 303 ALA A N 1
ATOM 2387 C CA . ALA A 1 303 ? -47.859 14.294 32.950 1.00 73.69 303 ALA A CA 1
ATOM 2388 C C . ALA A 1 303 ? -47.855 13.632 34.342 1.00 73.69 303 ALA A C 1
ATOM 2390 O O . ALA A 1 303 ? -48.917 13.461 34.941 1.00 73.69 303 ALA A O 1
ATOM 2391 N N . ALA A 1 304 ? -46.671 13.326 34.883 1.00 72.88 304 ALA A N 1
ATOM 2392 C CA . ALA A 1 304 ? -46.519 12.771 36.227 1.00 72.88 304 ALA A CA 1
ATOM 2393 C C . ALA A 1 304 ? -46.946 13.762 37.327 1.00 72.88 304 ALA A C 1
ATOM 2395 O O . ALA A 1 304 ? -47.613 13.371 38.281 1.00 72.88 304 ALA A O 1
ATOM 2396 N N . VAL A 1 305 ? -46.620 15.051 37.174 1.00 74.25 305 VAL A N 1
ATOM 2397 C CA . VAL A 1 305 ? -47.028 16.106 38.122 1.00 74.25 305 VAL A CA 1
ATOM 2398 C C . VAL A 1 305 ? -48.541 16.353 38.079 1.00 74.25 305 VAL A C 1
ATOM 2400 O O . VAL A 1 305 ? -49.158 16.545 39.124 1.00 74.25 305 VAL A O 1
ATOM 2403 N N . GLU A 1 306 ? -49.159 16.313 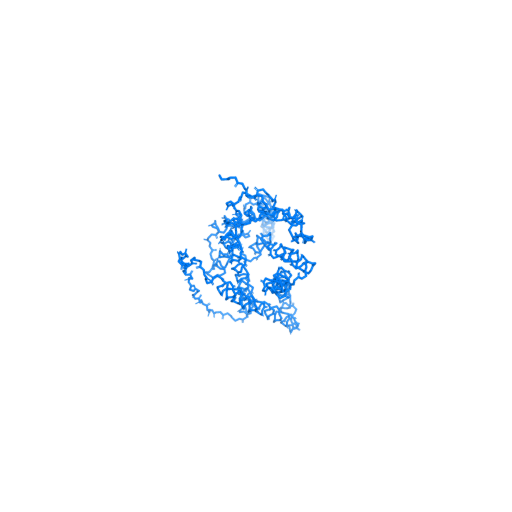36.895 1.00 75.06 306 GLU A N 1
ATOM 2404 C CA . GLU A 1 306 ? -50.616 16.455 36.738 1.00 75.06 306 GLU A CA 1
ATOM 2405 C C . GLU A 1 306 ? -51.374 15.287 37.403 1.00 75.06 306 GLU A C 1
ATOM 2407 O O . GLU A 1 306 ? -52.386 15.504 38.072 1.00 75.06 306 GLU A O 1
ATOM 2412 N N . GLN A 1 307 ? -50.860 14.055 37.283 1.00 71.75 307 GLN A N 1
ATOM 2413 C CA . GLN A 1 307 ? -51.422 12.877 37.959 1.00 71.75 307 GLN A CA 1
ATOM 2414 C C . GLN A 1 307 ? -51.282 12.942 39.488 1.00 71.75 307 GLN A C 1
ATOM 2416 O O . GLN A 1 307 ? -52.224 12.586 40.196 1.00 71.75 307 GLN A O 1
ATOM 2421 N N . ASP A 1 308 ? -50.149 13.424 40.002 1.00 73.00 308 ASP A N 1
ATOM 2422 C CA . ASP A 1 308 ? -49.910 13.560 41.447 1.00 73.00 308 ASP A CA 1
ATOM 2423 C C . ASP A 1 308 ? -50.802 14.653 42.073 1.00 73.00 308 ASP A C 1
ATOM 2425 O O . ASP A 1 308 ? -51.373 14.480 43.156 1.00 73.00 308 ASP A O 1
ATOM 2429 N N . LEU A 1 309 ? -51.038 15.749 41.340 1.00 71.50 309 LEU A N 1
ATOM 2430 C CA . LEU A 1 309 ? -51.947 16.817 41.762 1.00 71.50 309 LEU A CA 1
ATOM 2431 C C . LEU A 1 309 ? -53.412 16.349 41.792 1.00 71.50 309 LEU A C 1
ATOM 2433 O O . LEU A 1 309 ? -54.146 16.691 42.721 1.00 71.50 309 LEU A O 1
ATOM 2437 N N . GLN A 1 310 ? -53.832 15.527 40.822 1.00 73.06 310 GLN A N 1
ATOM 2438 C CA . GLN A 1 310 ? -55.164 14.911 40.825 1.00 73.06 310 GLN A CA 1
ATOM 2439 C C . GLN A 1 310 ? -55.331 13.873 41.943 1.00 73.06 310 GLN A C 1
ATOM 2441 O O . GLN A 1 310 ? -56.411 13.788 42.521 1.00 73.06 310 GLN A O 1
ATOM 2446 N N . SER A 1 311 ? -54.275 13.133 42.298 1.00 70.38 311 SER A N 1
ATOM 2447 C CA . SER A 1 311 ? -54.313 12.163 43.401 1.00 70.38 311 SER A CA 1
ATOM 2448 C C . SER A 1 311 ? -54.319 12.806 44.793 1.00 70.38 311 SER A C 1
ATOM 2450 O O . SER A 1 311 ? -54.687 12.138 45.754 1.00 70.38 311 SER A O 1
ATOM 2452 N N . THR A 1 312 ? -53.907 14.071 44.917 1.00 69.56 312 THR A N 1
ATOM 2453 C CA . THR A 1 312 ? -53.887 14.813 46.195 1.00 69.56 312 THR A CA 1
ATOM 2454 C C . THR A 1 312 ? -55.200 15.572 46.455 1.00 69.56 312 THR A C 1
ATOM 2456 O O . THR A 1 312 ? -55.464 16.001 47.576 1.00 69.56 312 THR A O 1
ATOM 2459 N N . LEU A 1 313 ? -56.029 15.755 45.420 1.00 64.56 313 LEU A N 1
ATOM 2460 C CA . LEU A 1 313 ? -57.312 16.471 45.469 1.00 64.56 313 LEU A CA 1
ATOM 2461 C C . LEU A 1 313 ? -58.540 15.555 45.668 1.00 64.56 313 LEU A C 1
ATOM 2463 O O . LEU A 1 313 ? -59.664 16.063 45.695 1.00 64.56 313 LEU A O 1
ATOM 2467 N N . ILE A 1 314 ? -58.338 14.241 45.814 1.00 54.69 314 ILE A N 1
ATOM 2468 C CA . ILE A 1 314 ? -59.362 13.222 46.124 1.00 54.69 314 ILE A CA 1
ATOM 2469 C C . ILE A 1 314 ? -59.106 12.685 47.532 1.00 54.69 314 ILE A C 1
ATOM 2471 O O . ILE A 1 314 ? -60.095 12.536 48.284 1.00 54.69 314 ILE A O 1
#

Foldseek 3Di:
DDDDDDDDDDPDDDLDQLPPLVVLLVLLVVLLVLLVVLLVLLVVLLVVLPDDDDPLNVLLVQLSVLLVLLSVLSVLVSCVSVVNDDPVSVVCNVPPSVVSNVVSLLSNLLSLLVNLLVLLVVVVCVVPDDDDDDDDDDDDDDDDDDDDDDCVVVVVVVVLVVSVVSNVVSLVSLVVSLVVLVVLLVPDPDPVSNVVSVVSSVVSVVSSVLSCQLAVQLNVLVVVLVVVVVVPDPDSVVNSVSVVSNSVSPSSNSSVSNCSSVVCCVSPPSSVVSVLVPDVVSVVVVVVVVVVVVVVVVVVVVVVVVVVVVVVVD

Radius of gyration: 27.61 Å; Cα contacts (8 Å, |Δi|>4): 201; chains: 1; bounding box: 92×42×85 Å